Protein AF-A0A2X3J4H0-F1 (afdb_monomer_lite)

pLDDT: mean 81.96, std 12.62, range [37.59, 96.62]

Foldseek 3Di:
DDDPVRVVVVVVVVLVVLQVVLFVLQQCQQVQAQQQFDPCFDPDDPLLVVQLVDGPDHDHDTDRTQQVLQVVLLVVLCVVCPDDDPLLVLLLVLQLPFFKKWKDAAPDPVQDDPPDRHDFFQVRCVVVVNDDDPVLADSCNCRNRVCSRDDDTDIATDDDDDQQDPPNDHRPRHDHMDIDTCPPVSQQWPKDFLDDLSPQQQQQQPDPQADPVLSCLLRPDGDGSSNRMHTGPCNSSSLSSVLLVSLVVGDPSRSSQLSVQNDSVSSRSSSSSRD

Organism: NCBI:txid158822

Structure (mmCIF, N/CA/C/O backbone):
data_AF-A0A2X3J4H0-F1
#
_entry.id   AF-A0A2X3J4H0-F1
#
loop_
_atom_site.group_PDB
_atom_site.id
_atom_site.type_symbol
_atom_site.label_atom_id
_atom_site.label_alt_id
_atom_site.label_comp_id
_atom_site.label_asym_id
_atom_site.label_entity_id
_atom_site.label_seq_id
_atom_site.pdbx_PDB_ins_code
_atom_site.Cartn_x
_atom_site.Cartn_y
_atom_site.Cartn_z
_atom_site.occupancy
_atom_site.B_iso_or_equiv
_atom_site.auth_seq_id
_atom_site.auth_comp_id
_atom_site.auth_asym_id
_atom_site.auth_atom_id
_atom_site.pdbx_PDB_model_num
ATOM 1 N N . MET A 1 1 ? -3.971 -6.080 -40.344 1.00 69.75 1 MET A N 1
ATOM 2 C CA . MET A 1 1 ? -4.866 -5.722 -39.218 1.00 69.75 1 MET A CA 1
ATOM 3 C C . MET A 1 1 ? -5.079 -6.990 -38.400 1.00 69.75 1 MET A C 1
ATOM 5 O O . MET A 1 1 ? -5.495 -7.971 -38.994 1.00 69.75 1 MET A O 1
ATOM 9 N N . PHE A 1 2 ? -4.736 -7.024 -37.106 1.00 76.25 2 PHE A N 1
ATOM 10 C CA . PHE A 1 2 ? -4.848 -8.262 -36.314 1.00 76.25 2 PHE A CA 1
ATOM 11 C C . PHE A 1 2 ? -6.308 -8.675 -36.090 1.00 76.25 2 PHE A C 1
ATOM 13 O O . PHE A 1 2 ? -7.141 -7.826 -35.737 1.00 76.25 2 PHE A O 1
ATOM 20 N N . THR A 1 3 ? -6.572 -9.972 -36.222 1.00 88.56 3 THR A N 1
ATOM 21 C CA . THR A 1 3 ? -7.828 -10.649 -35.878 1.00 88.56 3 THR A CA 1
ATOM 22 C C . THR A 1 3 ? -8.117 -10.570 -34.375 1.00 88.56 3 THR A C 1
ATOM 24 O O . THR A 1 3 ? -7.236 -10.310 -33.551 1.00 88.56 3 THR A O 1
ATOM 27 N N . SER A 1 4 ? -9.369 -10.812 -33.981 1.00 86.25 4 SER A N 1
ATOM 28 C CA . SER A 1 4 ? -9.768 -10.857 -32.565 1.00 86.25 4 SER A CA 1
ATOM 29 C C . SER A 1 4 ? -8.993 -11.915 -31.769 1.00 86.25 4 SER A C 1
ATOM 31 O O . SER A 1 4 ? -8.584 -11.653 -30.635 1.00 86.25 4 SER A O 1
ATOM 33 N N . ARG A 1 5 ? -8.730 -13.078 -32.381 1.00 85.81 5 ARG A N 1
ATOM 34 C CA . ARG A 1 5 ? -7.937 -14.165 -31.791 1.00 85.81 5 ARG A CA 1
ATOM 35 C C . ARG A 1 5 ? -6.484 -13.754 -31.568 1.00 85.81 5 ARG A C 1
ATOM 37 O O . ARG A 1 5 ? -5.977 -13.941 -30.468 1.00 85.81 5 ARG A O 1
ATOM 44 N N . GLU A 1 6 ? -5.844 -13.131 -32.555 1.00 87.56 6 GLU A N 1
ATOM 45 C CA . GLU A 1 6 ? -4.463 -12.639 -32.425 1.00 87.56 6 GLU A CA 1
ATOM 46 C C . GLU A 1 6 ? -4.340 -11.560 -31.344 1.00 87.56 6 GLU A C 1
ATOM 48 O O . GLU A 1 6 ? -3.403 -11.583 -30.550 1.00 87.56 6 GLU A O 1
ATOM 53 N N . ARG A 1 7 ? -5.321 -10.650 -31.241 1.00 86.50 7 ARG A N 1
ATOM 54 C CA . ARG A 1 7 ? -5.354 -9.644 -30.165 1.00 86.50 7 ARG A CA 1
ATOM 55 C C . ARG A 1 7 ? -5.511 -10.283 -28.785 1.00 86.50 7 ARG A C 1
ATOM 57 O O . ARG A 1 7 ? -4.849 -9.854 -27.844 1.00 86.50 7 ARG A O 1
ATOM 64 N N . SER A 1 8 ? -6.381 -11.284 -28.651 1.00 88.00 8 SER A N 1
ATOM 65 C CA . SER A 1 8 ? -6.580 -12.011 -27.391 1.00 88.00 8 SER A CA 1
ATOM 66 C C . SER A 1 8 ? -5.323 -12.783 -26.981 1.00 88.00 8 SER A C 1
ATOM 68 O O . SER A 1 8 ? -4.882 -12.669 -25.838 1.00 88.00 8 SER A O 1
ATOM 70 N N . LEU A 1 9 ? -4.693 -13.481 -27.929 1.00 88.88 9 LEU A N 1
ATOM 71 C CA . LEU A 1 9 ? -3.437 -14.188 -27.700 1.00 88.88 9 LEU A CA 1
ATOM 72 C C . LEU A 1 9 ? -2.319 -13.217 -27.300 1.00 88.88 9 LEU A C 1
ATOM 74 O O . LEU A 1 9 ? -1.614 -13.464 -26.325 1.00 88.88 9 LEU A O 1
ATOM 78 N N . GLY A 1 10 ? -2.200 -12.083 -27.997 1.00 86.00 10 GLY A N 1
ATOM 79 C CA . GLY A 1 10 ? -1.239 -11.031 -27.668 1.00 86.00 10 GLY A CA 1
ATOM 80 C C . GLY A 1 10 ? -1.420 -10.489 -26.248 1.00 86.00 10 GLY A C 1
ATOM 81 O O . GLY A 1 10 ? -0.444 -10.392 -25.505 1.00 86.00 10 GLY A O 1
ATOM 82 N N . LYS A 1 11 ? -2.663 -10.211 -25.828 1.00 85.12 11 LYS A N 1
ATOM 83 C CA . LYS A 1 11 ? -2.969 -9.795 -24.447 1.00 85.12 11 LYS A CA 1
ATOM 84 C C . LYS A 1 11 ? -2.530 -10.842 -23.424 1.00 85.12 11 LYS A C 1
ATOM 86 O O . LYS A 1 11 ? -1.826 -10.503 -22.479 1.00 85.12 11 LYS A O 1
ATOM 91 N N . LEU A 1 12 ? -2.866 -12.109 -23.658 1.00 86.88 12 LEU A N 1
ATOM 92 C CA . LEU A 1 12 ? -2.508 -13.214 -22.766 1.00 86.88 12 LEU A CA 1
ATOM 93 C C . LEU A 1 12 ? -0.987 -13.389 -22.643 1.00 86.88 12 LEU A C 1
ATOM 95 O O . LEU A 1 12 ? -0.467 -13.643 -21.554 1.00 86.88 12 LEU A O 1
ATOM 99 N N . VAL A 1 13 ? -0.253 -13.226 -23.745 1.00 88.00 13 VAL A N 1
ATOM 100 C CA . VAL A 1 13 ? 1.215 -13.248 -23.742 1.00 88.00 13 VAL A CA 1
ATOM 101 C C . VAL A 1 13 ? 1.768 -12.088 -22.909 1.00 88.00 13 VAL A C 1
ATOM 103 O O . VAL A 1 13 ? 2.583 -12.319 -22.015 1.00 88.00 13 VAL A O 1
ATOM 106 N N . VAL A 1 14 ? 1.292 -10.859 -23.135 1.00 85.50 14 VAL A N 1
ATOM 107 C CA . VAL A 1 14 ? 1.714 -9.667 -22.377 1.00 85.50 14 VAL A CA 1
ATOM 108 C C . VAL A 1 14 ? 1.430 -9.819 -20.881 1.00 85.50 14 VAL A C 1
ATOM 110 O O . VAL A 1 14 ? 2.308 -9.544 -20.064 1.00 85.50 14 VAL A O 1
ATOM 113 N N . GLU A 1 15 ? 0.247 -10.301 -20.504 1.00 85.44 15 GLU A N 1
ATOM 114 C CA . GLU A 1 15 ? -0.122 -10.559 -19.107 1.00 85.44 15 GLU A CA 1
ATOM 115 C C . GLU A 1 15 ? 0.808 -11.580 -18.445 1.00 85.44 15 GLU A C 1
ATOM 117 O O . GLU A 1 15 ? 1.299 -11.345 -17.339 1.00 85.44 15 GLU A O 1
ATOM 122 N N . ARG A 1 16 ? 1.133 -12.684 -19.133 1.00 87.44 16 ARG A N 1
ATOM 123 C CA . ARG A 1 16 ? 2.092 -13.682 -18.628 1.00 87.44 16 ARG A CA 1
ATOM 124 C C . ARG A 1 16 ? 3.485 -13.093 -18.426 1.00 87.44 16 ARG A C 1
ATOM 126 O O . ARG A 1 16 ? 4.121 -13.389 -17.414 1.00 87.44 16 ARG A O 1
ATOM 133 N N . PHE A 1 17 ? 3.959 -12.263 -19.354 1.00 87.31 17 PHE A N 1
ATOM 134 C CA . PHE A 1 17 ? 5.246 -11.580 -19.209 1.00 87.31 17 PHE A CA 1
ATOM 135 C C . PHE A 1 17 ? 5.245 -10.604 -18.030 1.00 87.31 17 PHE A C 1
ATOM 137 O O . PHE A 1 17 ? 6.181 -10.622 -17.231 1.00 87.31 17 PHE A O 1
ATOM 144 N N . ARG A 1 18 ? 4.187 -9.797 -17.881 1.00 83.88 18 ARG A N 1
ATOM 145 C CA . ARG A 1 18 ? 4.020 -8.870 -16.750 1.00 83.88 18 ARG A CA 1
ATOM 146 C C . ARG A 1 18 ? 4.021 -9.612 -15.418 1.00 83.88 18 ARG A C 1
ATOM 148 O O . ARG A 1 18 ? 4.784 -9.243 -14.531 1.00 83.88 18 ARG A O 1
ATOM 155 N N . LYS A 1 19 ? 3.248 -10.697 -15.319 1.00 86.62 19 LYS A N 1
ATOM 156 C CA . LYS A 1 19 ? 3.192 -11.552 -14.130 1.00 86.62 19 LYS A CA 1
ATOM 157 C C . LYS A 1 19 ? 4.569 -12.100 -13.762 1.00 86.62 19 LYS A C 1
ATOM 159 O O . LYS A 1 19 ? 5.037 -11.866 -12.654 1.00 86.62 19 LYS A O 1
ATOM 164 N N . ARG A 1 20 ? 5.244 -12.772 -14.703 1.00 87.38 20 ARG A N 1
ATOM 165 C CA . ARG A 1 20 ? 6.575 -13.361 -14.467 1.00 87.38 20 ARG A CA 1
ATOM 166 C C . ARG A 1 20 ? 7.603 -12.314 -14.062 1.00 87.38 20 ARG A C 1
ATOM 168 O O . ARG A 1 20 ? 8.445 -12.572 -13.208 1.00 87.38 20 ARG A O 1
ATOM 175 N N . ARG A 1 21 ? 7.548 -11.129 -14.675 1.00 85.81 21 ARG A N 1
ATOM 176 C CA . ARG A 1 21 ? 8.434 -10.023 -14.317 1.00 85.81 21 ARG A CA 1
ATOM 177 C C . ARG A 1 21 ? 8.168 -9.532 -12.896 1.00 85.81 21 ARG A C 1
ATOM 179 O O . ARG A 1 21 ? 9.129 -9.366 -12.157 1.00 85.81 21 ARG A O 1
ATOM 186 N N . ALA A 1 22 ? 6.906 -9.327 -12.522 1.00 85.44 22 ALA A N 1
ATOM 187 C CA . ALA A 1 22 ? 6.540 -8.914 -11.171 1.00 85.44 22 ALA A CA 1
ATOM 188 C C . ALA A 1 22 ? 6.955 -9.960 -10.124 1.00 85.44 22 ALA A C 1
ATOM 190 O O . ALA A 1 22 ? 7.562 -9.603 -9.121 1.00 85.44 22 ALA A O 1
ATOM 191 N N . GLU A 1 23 ? 6.710 -11.248 -10.387 1.00 85.25 23 GLU A N 1
ATOM 192 C CA . GLU A 1 23 ? 7.153 -12.354 -9.525 1.00 85.25 23 GLU A CA 1
ATOM 193 C C . GLU A 1 23 ? 8.678 -12.356 -9.368 1.00 85.25 23 GLU A C 1
ATOM 195 O O . GLU A 1 23 ? 9.182 -12.415 -8.252 1.00 85.25 23 GLU A O 1
ATOM 200 N N . ARG A 1 24 ? 9.432 -12.202 -10.464 1.00 87.00 24 ARG A N 1
ATOM 201 C CA . ARG A 1 24 ? 10.897 -12.128 -10.407 1.00 87.00 24 ARG A CA 1
ATOM 202 C C . ARG A 1 24 ? 11.389 -10.942 -9.579 1.00 87.00 24 ARG A C 1
ATOM 204 O O . ARG A 1 24 ? 12.272 -11.131 -8.754 1.00 87.00 24 ARG A O 1
ATOM 211 N N . ILE A 1 25 ? 10.851 -9.743 -9.810 1.00 85.88 25 ILE A N 1
ATOM 212 C CA . ILE A 1 25 ? 11.272 -8.525 -9.099 1.00 85.88 25 ILE A CA 1
ATOM 213 C C . ILE A 1 25 ? 10.962 -8.646 -7.607 1.00 85.88 25 ILE A C 1
ATOM 215 O O . ILE A 1 25 ? 11.841 -8.430 -6.781 1.00 85.88 25 ILE A O 1
ATOM 219 N N . ASN A 1 26 ? 9.749 -9.073 -7.257 1.00 85.38 26 ASN A N 1
ATOM 220 C CA . ASN A 1 26 ? 9.368 -9.271 -5.864 1.00 85.38 26 ASN A CA 1
ATOM 221 C C . ASN A 1 26 ? 10.211 -10.354 -5.178 1.00 85.38 26 ASN A C 1
ATOM 223 O O . ASN A 1 26 ? 10.575 -10.189 -4.020 1.00 85.38 26 ASN A O 1
ATOM 227 N N . ASN A 1 27 ? 10.552 -11.433 -5.889 1.00 82.75 27 ASN A N 1
ATOM 228 C CA . ASN A 1 27 ? 11.404 -12.495 -5.357 1.00 82.75 27 ASN A CA 1
ATOM 229 C C . ASN A 1 27 ? 12.854 -12.038 -5.164 1.00 82.75 27 ASN A C 1
ATOM 231 O O . ASN A 1 27 ? 13.498 -12.471 -4.217 1.00 82.75 27 ASN A O 1
ATOM 235 N N . LEU A 1 28 ? 13.377 -11.176 -6.040 1.00 84.38 28 LEU A N 1
ATOM 236 C CA . LEU A 1 28 ? 14.686 -10.553 -5.834 1.00 84.38 28 LEU A CA 1
ATOM 237 C C . LEU A 1 28 ? 14.654 -9.633 -4.614 1.00 84.38 28 LEU A C 1
ATOM 239 O O . LEU A 1 28 ? 15.519 -9.752 -3.760 1.00 84.38 28 LEU A O 1
ATOM 243 N N . MET A 1 29 ? 13.615 -8.807 -4.484 1.00 86.56 29 MET A N 1
ATOM 244 C CA . MET A 1 29 ? 13.439 -7.898 -3.350 1.00 86.56 29 MET A CA 1
ATOM 245 C C . MET A 1 29 ? 13.473 -8.640 -2.004 1.00 86.56 29 MET A C 1
ATOM 247 O O . MET A 1 29 ? 14.235 -8.261 -1.118 1.00 86.56 29 MET A O 1
ATOM 251 N N . VAL A 1 30 ? 12.697 -9.721 -1.853 1.00 83.88 30 VAL A N 1
ATOM 252 C CA . VAL A 1 30 ? 12.685 -10.498 -0.598 1.00 83.88 30 VAL A CA 1
ATOM 253 C C . VAL A 1 30 ? 13.996 -11.247 -0.351 1.00 83.88 30 VAL A C 1
ATOM 255 O O . VAL A 1 30 ? 14.455 -11.302 0.782 1.00 83.88 30 VAL A O 1
ATOM 258 N N . LYS A 1 31 ? 14.653 -11.744 -1.408 1.00 82.62 31 LYS A N 1
ATOM 259 C CA . LYS A 1 31 ? 15.931 -12.463 -1.292 1.00 82.62 31 LYS A CA 1
ATOM 260 C C . LYS A 1 31 ? 17.125 -11.554 -1.034 1.00 82.62 31 LYS A C 1
ATOM 262 O O . LYS A 1 31 ? 18.104 -12.010 -0.451 1.00 82.62 31 LYS A O 1
ATOM 267 N N . GLU A 1 32 ? 17.126 -10.333 -1.546 1.00 83.38 32 GLU A N 1
ATOM 268 C CA . GLU A 1 32 ? 18.281 -9.431 -1.482 1.00 83.38 32 GLU A CA 1
ATOM 269 C C . GLU A 1 32 ? 18.162 -8.429 -0.328 1.00 83.38 32 GLU A C 1
ATOM 271 O O . GLU A 1 32 ? 19.186 -8.016 0.212 1.00 83.38 32 GLU A O 1
ATOM 276 N N . GLY A 1 33 ? 16.944 -8.073 0.095 1.00 83.44 33 GLY A N 1
ATOM 277 C CA . GLY A 1 33 ? 16.732 -7.088 1.152 1.00 83.44 33 GLY A CA 1
ATOM 278 C C . GLY A 1 33 ? 16.957 -7.658 2.552 1.00 83.44 33 GLY A C 1
ATOM 279 O O . GLY A 1 33 ? 16.247 -8.565 2.990 1.00 83.44 33 GLY A O 1
ATOM 280 N N . ALA A 1 34 ? 17.901 -7.078 3.296 1.00 78.50 34 ALA A N 1
ATOM 281 C CA . ALA A 1 34 ? 18.223 -7.492 4.663 1.00 78.50 34 ALA A CA 1
ATOM 282 C C . ALA A 1 34 ? 17.018 -7.439 5.628 1.00 78.50 34 ALA A C 1
ATOM 284 O O . ALA A 1 34 ? 16.942 -8.215 6.576 1.00 78.50 34 ALA A O 1
ATOM 285 N N . TYR A 1 35 ? 16.040 -6.566 5.383 1.00 79.81 35 TYR A N 1
ATOM 286 C CA . TYR A 1 35 ? 14.883 -6.370 6.265 1.00 79.81 35 TYR A CA 1
ATOM 287 C C . TYR A 1 35 ? 13.767 -7.412 6.109 1.00 79.81 35 TYR A C 1
ATOM 289 O O . TYR A 1 35 ? 12.777 -7.357 6.844 1.00 79.81 35 TYR A O 1
ATOM 297 N N . TRP A 1 36 ? 13.896 -8.355 5.173 1.00 81.38 36 TRP A N 1
ATOM 298 C CA . TRP A 1 36 ? 12.909 -9.418 4.958 1.00 81.38 36 TRP A CA 1
ATOM 299 C C . TRP A 1 36 ? 13.074 -10.627 5.885 1.00 81.38 36 TRP A C 1
ATOM 301 O O . TRP A 1 36 ? 12.242 -11.534 5.860 1.00 81.38 36 TRP A O 1
ATOM 311 N N . TYR A 1 37 ? 14.074 -10.609 6.765 1.00 73.88 37 TYR A N 1
ATOM 312 C CA . TYR A 1 37 ? 14.352 -11.687 7.709 1.00 73.88 37 TYR A CA 1
ATOM 313 C C . TYR A 1 37 ? 13.782 -11.390 9.112 1.00 73.88 37 TYR A C 1
ATOM 315 O O . TYR A 1 37 ? 13.698 -10.234 9.534 1.00 73.88 37 TYR A O 1
ATOM 323 N N . ASP A 1 38 ? 13.356 -12.429 9.842 1.00 61.56 38 ASP A N 1
ATOM 324 C CA . ASP A 1 38 ? 12.554 -12.295 11.078 1.00 61.56 38 ASP A CA 1
ATOM 325 C C . ASP A 1 38 ? 13.245 -11.629 12.277 1.00 61.56 38 ASP A C 1
ATOM 327 O O . ASP A 1 38 ? 12.567 -11.217 13.218 1.00 61.56 38 ASP A O 1
ATOM 331 N N . ASN A 1 39 ? 14.565 -11.444 12.253 1.00 57.47 39 ASN A N 1
ATOM 332 C CA . ASN A 1 39 ? 15.289 -10.940 13.423 1.00 57.47 39 ASN A CA 1
ATOM 333 C C . ASN A 1 39 ? 15.421 -9.401 13.464 1.00 57.47 39 ASN A C 1
ATOM 335 O O . ASN A 1 39 ? 15.995 -8.865 14.409 1.00 57.47 39 ASN A O 1
ATOM 339 N N . PHE A 1 40 ? 14.875 -8.667 12.484 1.00 58.00 40 PHE A N 1
ATOM 340 C CA . PHE A 1 40 ? 15.042 -7.207 12.344 1.00 58.00 40 PHE A CA 1
ATOM 341 C C . PHE A 1 40 ? 13.847 -6.383 12.848 1.00 58.00 40 PHE A C 1
ATOM 343 O O . PHE A 1 40 ? 13.470 -5.373 12.254 1.00 58.00 40 PHE A O 1
ATOM 350 N N . ILE A 1 41 ? 13.206 -6.816 13.936 1.00 52.06 41 ILE A N 1
ATOM 351 C CA . ILE A 1 41 ? 11.913 -6.268 14.389 1.00 52.06 41 ILE A CA 1
ATOM 352 C C . ILE A 1 41 ? 11.987 -4.822 14.931 1.00 52.06 41 ILE A C 1
ATOM 354 O O . ILE A 1 41 ? 10.942 -4.206 15.127 1.00 52.06 41 ILE A O 1
ATOM 358 N N . THR A 1 42 ? 13.154 -4.198 15.112 1.00 50.25 42 THR A N 1
ATOM 359 C CA . THR A 1 42 ? 13.213 -2.840 15.685 1.00 50.25 42 THR A CA 1
ATOM 360 C C . THR A 1 42 ? 14.219 -1.918 15.008 1.00 50.25 42 THR A C 1
ATOM 362 O O . THR A 1 42 ? 15.344 -2.326 14.739 1.00 50.25 42 THR A O 1
ATOM 365 N N . ARG A 1 43 ? 13.808 -0.645 14.863 1.00 49.00 43 ARG A N 1
ATOM 366 C CA . ARG A 1 43 ? 14.567 0.551 14.424 1.00 49.00 43 ARG A CA 1
ATOM 367 C C . ARG A 1 43 ? 15.875 0.847 15.178 1.00 49.00 43 ARG A C 1
ATOM 369 O O . ARG A 1 43 ? 16.483 1.897 14.986 1.00 49.00 43 ARG A O 1
ATOM 376 N N . THR A 1 44 ? 16.234 0.017 16.147 1.00 51.84 44 THR A N 1
ATOM 377 C CA . THR A 1 44 ? 17.222 0.339 17.184 1.00 51.84 44 THR A CA 1
ATOM 378 C C . THR A 1 44 ? 18.170 -0.811 17.488 1.00 51.84 44 THR A C 1
ATOM 380 O O . THR A 1 44 ? 18.971 -0.708 18.416 1.00 51.84 44 THR A O 1
ATOM 383 N N . SER A 1 45 ? 18.126 -1.910 16.729 1.00 59.69 45 SER A N 1
ATOM 384 C CA . SER A 1 45 ? 19.089 -2.991 16.938 1.00 59.69 45 SER A CA 1
ATOM 385 C C . SER A 1 45 ? 20.417 -2.674 16.240 1.00 59.69 45 SER A C 1
ATOM 387 O O . SER A 1 45 ? 20.448 -2.317 15.066 1.00 59.69 45 SER A O 1
ATOM 389 N N . LEU A 1 46 ? 21.540 -2.853 16.945 1.00 63.50 46 LEU A N 1
ATOM 390 C CA . LEU A 1 46 ? 22.893 -2.813 16.362 1.00 63.50 46 LEU A CA 1
ATOM 391 C C . LEU A 1 46 ? 23.005 -3.740 15.130 1.00 63.50 46 LEU A C 1
ATOM 393 O O . LEU A 1 46 ? 23.716 -3.445 14.172 1.00 63.50 46 LEU A O 1
ATOM 397 N N . LEU A 1 47 ? 22.245 -4.839 15.147 1.00 60.72 47 LEU A N 1
ATOM 398 C CA . LEU A 1 47 ? 22.126 -5.799 14.053 1.00 60.72 47 LEU A CA 1
ATOM 399 C C . LEU A 1 47 ? 21.553 -5.172 12.776 1.00 60.72 47 LEU A C 1
ATOM 401 O O . LEU A 1 47 ? 22.046 -5.483 11.696 1.00 60.72 47 LEU A O 1
ATOM 405 N N . GLU A 1 48 ? 20.577 -4.264 12.880 1.00 64.00 48 GLU A N 1
ATOM 406 C CA . GLU A 1 48 ? 20.020 -3.533 11.733 1.00 64.00 48 GLU A CA 1
ATOM 407 C C . GLU A 1 48 ? 21.111 -2.717 11.029 1.00 64.00 48 GLU A C 1
ATOM 409 O O . GLU A 1 48 ? 21.309 -2.866 9.823 1.00 64.00 48 GLU A O 1
ATOM 414 N N . GLY A 1 49 ? 21.895 -1.944 11.788 1.00 65.19 49 GLY A N 1
ATOM 415 C CA . GLY A 1 49 ? 23.026 -1.182 11.251 1.00 65.19 49 GLY A CA 1
ATOM 416 C C . GLY A 1 49 ? 24.100 -2.069 10.611 1.00 65.19 49 GLY A C 1
ATOM 417 O O . GLY A 1 49 ? 24.561 -1.779 9.510 1.00 65.19 49 GLY A O 1
ATOM 418 N N . LEU A 1 50 ? 24.463 -3.183 11.254 1.00 66.44 50 LEU A N 1
ATOM 419 C CA . LEU A 1 50 ? 25.458 -4.125 10.725 1.00 66.44 50 LEU A CA 1
ATOM 420 C C . LEU A 1 50 ? 24.996 -4.821 9.438 1.00 66.44 50 LEU A C 1
ATOM 422 O O . LEU A 1 50 ? 25.798 -5.007 8.524 1.00 66.44 50 LEU A O 1
ATOM 426 N N . SER A 1 51 ? 23.712 -5.171 9.342 1.00 63.44 51 SER A N 1
ATOM 427 C CA . SER A 1 51 ? 23.147 -5.826 8.153 1.00 63.44 51 SER A CA 1
ATOM 428 C C . SER A 1 51 ? 23.164 -4.944 6.907 1.00 63.44 51 SER A C 1
ATOM 430 O O . SER A 1 51 ? 23.329 -5.448 5.801 1.00 63.44 51 SER A O 1
ATOM 432 N N . LEU A 1 52 ? 23.064 -3.622 7.082 1.00 67.00 52 LEU A N 1
ATOM 433 C CA . LEU A 1 52 ? 23.193 -2.670 5.983 1.00 67.00 52 LEU A CA 1
ATOM 434 C C . LEU A 1 52 ? 24.648 -2.539 5.509 1.00 67.00 52 LEU A C 1
ATOM 436 O O . LEU A 1 52 ? 24.876 -2.236 4.347 1.00 67.00 52 LEU A O 1
ATOM 440 N N . LEU A 1 53 ? 25.636 -2.763 6.379 1.00 65.44 53 LEU A N 1
ATOM 441 C CA . LEU A 1 53 ? 27.054 -2.546 6.065 1.00 65.44 53 LEU A CA 1
ATOM 442 C C . LEU A 1 53 ? 27.762 -3.779 5.487 1.00 65.44 53 LEU A C 1
ATOM 444 O O . LEU A 1 53 ? 28.812 -3.633 4.863 1.00 65.44 53 LEU A O 1
ATOM 448 N N . ILE A 1 54 ? 27.217 -4.980 5.693 1.00 60.62 54 ILE A N 1
ATOM 449 C CA . ILE A 1 54 ? 27.832 -6.244 5.272 1.00 60.62 54 ILE A CA 1
ATOM 450 C C . ILE A 1 54 ? 26.915 -6.929 4.248 1.00 60.62 54 ILE A C 1
ATOM 452 O O . ILE A 1 54 ? 25.945 -7.587 4.638 1.00 60.62 54 ILE A O 1
ATOM 456 N N . PRO A 1 55 ? 27.208 -6.811 2.938 1.00 51.81 55 PRO A N 1
ATOM 457 C CA . PRO A 1 55 ? 26.438 -7.478 1.894 1.00 51.81 55 PRO A CA 1
ATOM 458 C C . PRO A 1 55 ? 26.327 -8.987 2.153 1.00 51.81 55 PRO A C 1
ATOM 460 O O . PRO A 1 55 ? 27.335 -9.682 2.263 1.00 51.81 55 PRO A O 1
ATOM 463 N N . GLY A 1 56 ? 25.097 -9.497 2.252 1.00 51.41 56 GLY A N 1
ATOM 464 C CA . GLY A 1 56 ? 24.815 -10.919 2.481 1.00 51.41 56 GLY A CA 1
ATOM 465 C C . GLY A 1 56 ? 24.617 -11.331 3.945 1.00 51.41 56 GLY A C 1
ATOM 466 O O . GLY A 1 56 ? 24.262 -12.485 4.186 1.00 51.41 56 GLY A O 1
ATOM 467 N N . LEU A 1 57 ? 24.781 -10.422 4.914 1.00 58.97 57 LEU A N 1
ATOM 468 C CA . LEU A 1 57 ? 24.485 -10.701 6.319 1.00 58.97 57 LEU A CA 1
ATOM 469 C C . LEU A 1 57 ? 22.965 -10.742 6.554 1.00 58.97 57 LEU A C 1
ATOM 471 O O . LEU A 1 57 ? 22.282 -9.722 6.484 1.00 58.97 57 LEU A O 1
ATOM 475 N N . LYS A 1 58 ? 22.436 -11.938 6.826 1.00 65.81 58 LYS A N 1
ATOM 476 C CA . LYS A 1 58 ? 20.999 -12.227 6.939 1.00 65.81 58 LYS A CA 1
ATOM 477 C C . LYS A 1 58 ? 20.723 -12.979 8.236 1.00 65.81 58 LYS A C 1
ATOM 479 O O . LYS A 1 58 ? 21.423 -13.941 8.543 1.00 65.81 58 LYS A O 1
ATOM 484 N N . PHE A 1 59 ? 19.707 -12.561 8.988 1.00 54.44 59 PHE A N 1
ATOM 485 C CA . PHE A 1 59 ? 19.379 -13.143 10.292 1.00 54.44 59 PHE A CA 1
ATOM 486 C C . PHE A 1 59 ? 17.891 -13.498 10.392 1.00 54.44 59 PHE A C 1
ATOM 488 O O . PHE A 1 59 ? 17.054 -12.600 10.422 1.00 54.44 59 PHE A O 1
ATOM 495 N N . GLY A 1 60 ? 17.568 -14.786 10.534 1.00 62.28 60 GLY A N 1
ATOM 496 C CA . GLY A 1 60 ? 16.198 -15.282 10.737 1.00 62.28 60 GLY A CA 1
ATOM 497 C C . GLY A 1 60 ? 15.657 -16.045 9.529 1.00 62.28 60 GLY A C 1
ATOM 498 O O . GLY A 1 60 ? 16.399 -16.326 8.588 1.00 62.28 60 GLY A O 1
ATOM 499 N N . GLU A 1 61 ? 14.369 -16.391 9.559 1.00 64.88 61 GLU A N 1
ATOM 500 C CA . GLU A 1 61 ? 13.713 -17.067 8.437 1.00 64.88 61 GLU A CA 1
ATOM 501 C C . GLU A 1 61 ? 13.335 -16.073 7.327 1.00 64.88 61 GLU A C 1
ATOM 503 O O . GLU A 1 61 ? 12.881 -14.945 7.570 1.00 64.88 61 GLU A O 1
ATOM 508 N N . ASP A 1 62 ? 13.571 -16.503 6.087 1.00 68.12 62 ASP A N 1
ATOM 509 C CA . ASP A 1 62 ? 13.353 -15.706 4.882 1.00 68.12 62 ASP A CA 1
ATOM 510 C C . ASP A 1 62 ? 11.873 -15.696 4.467 1.00 68.12 62 ASP A C 1
ATOM 512 O O . ASP A 1 62 ? 11.125 -16.657 4.672 1.00 68.12 62 ASP A O 1
ATOM 516 N N . VAL A 1 63 ? 11.456 -14.622 3.802 1.00 76.69 63 VAL A N 1
ATOM 517 C CA . VAL A 1 63 ? 10.229 -14.605 3.007 1.00 76.69 63 VAL A CA 1
ATOM 518 C C . VAL A 1 63 ? 10.572 -15.107 1.610 1.00 76.69 63 VAL A C 1
ATOM 520 O O . VAL A 1 63 ? 11.079 -14.373 0.774 1.00 76.69 63 VAL A O 1
ATOM 523 N N . ASN A 1 64 ? 10.236 -16.359 1.311 1.00 76.94 64 ASN A N 1
ATOM 524 C CA . ASN A 1 64 ? 10.565 -16.939 0.004 1.00 76.94 64 ASN A CA 1
ATOM 525 C C . ASN A 1 64 ? 9.777 -16.328 -1.171 1.00 76.94 64 ASN A C 1
ATOM 527 O O . ASN A 1 64 ? 10.264 -16.331 -2.303 1.00 76.94 64 ASN A O 1
ATOM 531 N N . ASP A 1 65 ? 8.561 -15.834 -0.917 1.00 85.38 65 ASP A N 1
ATOM 532 C CA . ASP A 1 65 ? 7.667 -15.280 -1.937 1.00 85.38 65 ASP A CA 1
ATOM 533 C C . ASP A 1 65 ? 6.794 -14.156 -1.339 1.00 85.38 65 ASP A C 1
ATOM 535 O O . ASP A 1 65 ? 5.979 -14.369 -0.434 1.00 85.38 65 ASP A O 1
ATOM 539 N N . PHE A 1 66 ? 6.949 -12.934 -1.864 1.00 87.06 66 PHE A N 1
ATOM 540 C CA . PHE A 1 66 ? 6.182 -11.760 -1.425 1.00 87.06 66 PHE A CA 1
ATOM 541 C C . PHE A 1 66 ? 4.676 -11.913 -1.660 1.00 87.06 66 PHE A C 1
ATOM 543 O O . PHE A 1 66 ? 3.856 -11.466 -0.855 1.00 87.06 66 PHE A O 1
ATOM 550 N N . ARG A 1 67 ? 4.281 -12.506 -2.789 1.00 89.38 67 ARG A N 1
ATOM 551 C CA . ARG A 1 67 ? 2.871 -12.719 -3.114 1.00 89.38 67 ARG A CA 1
ATOM 552 C C . ARG A 1 67 ? 2.264 -13.676 -2.094 1.00 89.38 67 ARG A C 1
ATOM 554 O O . ARG A 1 67 ? 1.129 -13.447 -1.670 1.00 89.38 67 ARG A O 1
ATOM 561 N N . ASP A 1 68 ? 2.971 -14.728 -1.702 1.00 90.12 68 ASP A N 1
ATOM 562 C CA . ASP A 1 68 ? 2.478 -15.652 -0.680 1.00 90.12 68 ASP A CA 1
ATOM 563 C C . ASP A 1 68 ? 2.418 -15.000 0.703 1.00 90.12 68 ASP A C 1
ATOM 565 O O . ASP A 1 68 ? 1.419 -15.191 1.405 1.00 90.12 68 ASP A O 1
ATOM 569 N N . LEU A 1 69 ? 3.385 -14.142 1.048 1.00 90.19 69 LEU A N 1
ATOM 570 C CA . LEU A 1 69 ? 3.324 -13.305 2.249 1.00 90.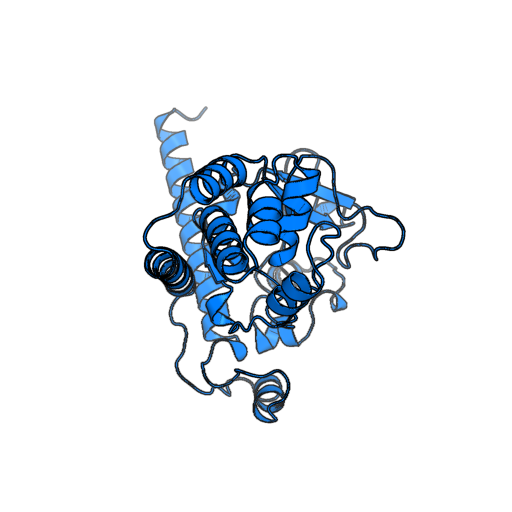19 69 LEU A CA 1
ATOM 571 C C . LEU A 1 69 ? 2.080 -12.404 2.242 1.00 90.19 69 LEU A C 1
ATOM 573 O O . LEU A 1 69 ? 1.246 -12.485 3.144 1.00 90.19 69 LEU A O 1
ATOM 577 N N . GLY A 1 70 ? 1.907 -11.588 1.200 1.00 90.50 70 GLY A N 1
ATOM 578 C CA . GLY A 1 70 ? 0.793 -10.644 1.106 1.00 90.50 70 GLY A CA 1
ATOM 579 C C . GLY A 1 70 ? -0.574 -11.335 1.084 1.00 90.50 70 GLY A C 1
ATOM 580 O O . GLY A 1 70 ? -1.534 -10.863 1.697 1.00 90.50 70 GLY A O 1
ATOM 581 N N . ASN A 1 71 ? -0.677 -12.499 0.432 1.00 92.38 71 ASN A N 1
ATOM 582 C CA . ASN A 1 71 ? -1.887 -13.323 0.481 1.00 92.38 71 ASN A CA 1
ATOM 583 C C . ASN A 1 71 ? -2.128 -13.921 1.873 1.00 92.38 71 ASN A C 1
ATOM 585 O O . ASN A 1 71 ? -3.282 -14.023 2.292 1.00 92.38 71 ASN A O 1
ATOM 589 N N . SER A 1 72 ? -1.075 -14.326 2.583 1.00 92.31 72 SER A N 1
ATOM 590 C CA . SER A 1 72 ? -1.182 -14.872 3.938 1.00 92.31 72 SER A CA 1
ATOM 591 C C . SER A 1 72 ? -1.627 -13.808 4.937 1.00 92.31 72 SER A C 1
ATOM 593 O O . SER A 1 72 ? -2.533 -14.087 5.722 1.00 92.31 72 SER A O 1
ATOM 595 N N . ASN A 1 73 ? -1.113 -12.579 4.830 1.00 93.00 73 ASN A N 1
ATOM 596 C CA . ASN A 1 73 ? -1.580 -11.431 5.615 1.00 93.00 73 ASN A CA 1
ATOM 597 C C . ASN A 1 73 ? -3.067 -11.149 5.380 1.00 93.00 73 ASN A C 1
ATOM 599 O O . ASN A 1 73 ? -3.832 -10.985 6.328 1.00 93.00 73 ASN A O 1
ATOM 603 N N . TYR A 1 74 ? -3.511 -11.163 4.120 1.00 94.50 74 TYR A N 1
ATOM 604 C CA . TYR A 1 74 ? -4.927 -10.991 3.798 1.00 94.50 74 TYR A CA 1
ATOM 605 C C . TYR A 1 74 ? -5.808 -12.094 4.412 1.00 94.50 74 TYR A C 1
ATOM 607 O O . TYR A 1 74 ? -6.844 -11.802 5.007 1.00 94.50 74 TYR A O 1
ATOM 615 N N . ARG A 1 75 ? -5.391 -13.366 4.331 1.00 93.88 75 ARG A N 1
ATOM 616 C CA . ARG A 1 75 ? -6.117 -14.474 4.981 1.00 93.88 75 ARG A CA 1
ATOM 617 C C . ARG A 1 75 ? -6.120 -14.345 6.505 1.00 93.88 75 ARG A C 1
ATOM 619 O O . ARG A 1 75 ? -7.111 -14.702 7.131 1.00 93.88 75 ARG A O 1
ATOM 626 N N . ALA A 1 76 ? -5.028 -13.865 7.097 1.00 92.00 76 ALA A N 1
ATOM 627 C CA . ALA A 1 76 ? -4.946 -13.626 8.532 1.00 92.00 76 ALA A CA 1
ATOM 628 C C . ALA A 1 76 ? -5.940 -12.543 8.974 1.00 92.00 76 ALA A C 1
ATOM 630 O O . ALA A 1 76 ? -6.645 -12.764 9.952 1.00 92.00 76 ALA A O 1
ATOM 631 N N . LEU A 1 77 ? -6.078 -11.449 8.213 1.00 92.62 77 LEU A N 1
ATOM 632 C CA . LEU A 1 77 ? -7.103 -10.427 8.460 1.00 92.62 77 LEU A CA 1
ATOM 633 C C . LEU A 1 77 ? -8.518 -11.003 8.395 1.00 92.62 77 LEU A C 1
ATOM 635 O O . LEU A 1 77 ? -9.314 -10.749 9.290 1.00 92.62 77 LEU A O 1
ATOM 639 N N . LEU A 1 78 ? -8.823 -11.804 7.369 1.00 93.06 78 LEU A N 1
ATOM 640 C CA . LEU A 1 78 ? -10.135 -12.447 7.253 1.00 93.06 78 LEU A CA 1
ATOM 641 C C . LEU A 1 78 ? -10.442 -13.342 8.460 1.00 93.06 78 LEU A C 1
ATOM 643 O O . LEU A 1 78 ? -11.535 -13.269 9.005 1.00 93.06 78 LEU A O 1
ATOM 647 N N . ARG A 1 79 ? -9.471 -14.147 8.911 1.00 92.25 79 ARG A N 1
ATOM 648 C CA . ARG A 1 79 ? -9.641 -15.000 10.099 1.00 92.25 79 ARG A CA 1
ATOM 649 C C . ARG A 1 79 ? -9.783 -14.197 11.390 1.00 92.25 79 ARG A C 1
ATOM 651 O O . ARG A 1 79 ? -10.585 -14.567 12.231 1.00 92.25 79 ARG A O 1
ATOM 658 N N . ALA A 1 80 ? -8.999 -13.132 11.552 1.00 89.12 80 ALA A N 1
ATOM 659 C CA . ALA A 1 80 ? -9.027 -12.301 12.753 1.00 89.12 80 ALA A CA 1
ATOM 660 C C . ALA A 1 80 ? -10.325 -11.491 12.871 1.00 89.12 80 ALA A C 1
ATOM 662 O O . ALA A 1 80 ? -10.793 -11.227 13.975 1.00 89.12 80 ALA A O 1
ATOM 663 N N . LEU A 1 81 ? -10.898 -11.085 11.736 1.00 92.06 81 LEU A N 1
ATOM 664 C CA . LEU A 1 81 ? -12.154 -10.345 11.707 1.00 92.06 81 LEU A CA 1
ATOM 665 C C . LEU A 1 81 ? -13.383 -11.250 11.779 1.00 92.06 81 LEU A C 1
ATOM 667 O O . LEU A 1 81 ? -14.417 -10.795 12.266 1.00 92.06 81 LEU A O 1
ATOM 671 N N . ASP A 1 82 ? -13.268 -12.498 11.326 1.00 91.19 82 ASP A N 1
ATOM 672 C CA . ASP A 1 82 ? -14.371 -13.453 11.255 1.00 91.19 82 ASP A CA 1
ATOM 673 C C . ASP A 1 82 ? -15.602 -12.831 10.565 1.00 91.19 82 ASP A C 1
ATOM 675 O O . ASP A 1 82 ? -15.549 -12.513 9.370 1.00 91.19 82 ASP A O 1
ATOM 679 N N . LYS A 1 83 ? -16.694 -12.591 11.299 1.00 94.12 83 LYS A N 1
ATOM 680 C CA . LYS A 1 83 ? -17.891 -11.932 10.778 1.00 94.12 83 LYS A CA 1
ATOM 681 C C . LYS A 1 83 ? -17.797 -10.410 10.904 1.00 94.12 83 LYS A C 1
ATOM 683 O O . LYS A 1 83 ? -17.520 -9.875 11.976 1.00 94.12 83 LYS A O 1
ATOM 688 N N . LEU A 1 84 ? -18.088 -9.715 9.803 1.00 96.50 84 LEU A N 1
ATOM 689 C CA . LEU A 1 84 ? -18.305 -8.268 9.801 1.00 96.50 84 LEU A CA 1
ATOM 690 C C . LEU A 1 84 ? -19.733 -7.943 10.248 1.00 96.50 84 LEU A C 1
ATOM 692 O O . LEU A 1 84 ? -20.674 -8.608 9.804 1.00 96.50 84 LEU A O 1
ATOM 696 N N . ASP A 1 85 ? -19.894 -6.917 11.080 1.00 96.19 85 ASP A N 1
ATOM 697 C CA . ASP A 1 85 ? -21.220 -6.358 11.371 1.00 96.19 85 ASP A CA 1
ATOM 698 C C . ASP A 1 85 ? -21.737 -5.463 10.228 1.00 96.19 85 ASP A C 1
ATOM 700 O O . ASP A 1 85 ? -21.055 -5.242 9.223 1.00 96.19 85 ASP A O 1
ATOM 704 N N . ASP A 1 86 ? -22.963 -4.954 10.357 1.00 96.38 86 ASP A N 1
ATOM 705 C CA . ASP A 1 86 ? -23.614 -4.177 9.297 1.00 96.38 86 ASP A CA 1
ATOM 706 C C . ASP A 1 86 ? -22.880 -2.864 8.982 1.00 96.38 86 ASP A C 1
ATOM 708 O O . ASP A 1 86 ? -22.765 -2.479 7.811 1.00 96.38 86 ASP A O 1
ATOM 712 N N . HIS A 1 87 ? -22.328 -2.190 9.996 1.00 95.50 87 HIS A N 1
ATOM 713 C CA . HIS A 1 87 ? -21.563 -0.957 9.805 1.00 95.50 87 HIS A CA 1
ATOM 714 C C . HIS A 1 87 ? -20.236 -1.237 9.096 1.00 95.50 87 HIS A C 1
ATOM 716 O O . HIS A 1 87 ? -19.859 -0.510 8.171 1.00 95.50 87 HIS A O 1
ATOM 722 N N . GLU A 1 88 ? -19.551 -2.310 9.482 1.00 96.12 88 GLU A N 1
ATOM 723 C CA . GLU A 1 88 ? -18.307 -2.764 8.866 1.00 96.12 88 GLU A CA 1
ATOM 724 C C . GLU A 1 88 ? -18.515 -3.230 7.428 1.00 96.12 88 GLU A C 1
ATOM 726 O O . GLU A 1 88 ? -17.752 -2.851 6.539 1.00 96.12 88 GLU A O 1
ATOM 731 N N . LEU A 1 89 ? -19.565 -4.010 7.171 1.00 96.62 89 LEU A N 1
ATOM 732 C CA . LEU A 1 89 ? -19.900 -4.490 5.836 1.00 96.62 89 LEU A CA 1
ATOM 733 C C . LEU A 1 89 ? -20.253 -3.324 4.909 1.00 96.62 89 LEU A C 1
ATOM 735 O O . LEU A 1 89 ? -19.824 -3.296 3.751 1.00 96.62 89 LEU A O 1
ATOM 739 N N . GLN A 1 90 ? -21.003 -2.342 5.412 1.00 95.25 90 GLN A N 1
ATOM 740 C CA . GLN A 1 90 ? -21.331 -1.142 4.652 1.00 95.25 90 GLN A CA 1
ATOM 741 C C . GLN A 1 90 ? -20.086 -0.288 4.376 1.00 95.25 90 GLN A C 1
ATOM 743 O O . GLN A 1 90 ? -19.889 0.169 3.243 1.00 95.25 90 GLN A O 1
ATOM 748 N N . PHE A 1 91 ? -19.214 -0.097 5.370 1.00 95.06 91 PHE A N 1
ATOM 749 C CA . PHE A 1 91 ? -17.928 0.571 5.172 1.00 95.06 91 PHE A CA 1
ATOM 750 C C . PHE A 1 91 ? -17.090 -0.162 4.121 1.00 95.06 91 PHE A C 1
ATOM 752 O O . PHE A 1 91 ? -16.667 0.454 3.147 1.00 95.06 91 PHE A O 1
ATOM 759 N N . PHE A 1 92 ? -16.925 -1.480 4.249 1.00 95.50 92 PHE A N 1
ATOM 760 C CA . PHE A 1 92 ? -16.154 -2.302 3.321 1.00 95.50 92 PHE A CA 1
ATOM 761 C C . PHE A 1 92 ? -16.645 -2.135 1.879 1.00 95.50 92 PHE A C 1
ATOM 763 O O . PHE A 1 92 ? -15.863 -1.761 1.004 1.00 95.50 92 PHE A O 1
ATOM 770 N N . LYS A 1 93 ? -17.952 -2.324 1.640 1.00 94.94 93 LYS A N 1
ATOM 771 C CA . LYS A 1 93 ? -18.575 -2.182 0.312 1.00 94.94 93 LYS A CA 1
ATOM 772 C C . LYS A 1 93 ? -18.370 -0.785 -0.268 1.00 94.94 93 LYS A C 1
ATOM 774 O O . LYS A 1 93 ? -17.995 -0.639 -1.428 1.00 94.94 93 LYS A O 1
ATOM 779 N N . THR A 1 94 ? -18.613 0.256 0.527 1.00 92.94 94 THR A N 1
ATOM 780 C CA . THR A 1 94 ? -18.476 1.641 0.054 1.00 92.94 94 THR A CA 1
ATOM 781 C C . THR A 1 94 ? -17.019 2.044 -0.152 1.00 92.94 94 THR A C 1
ATOM 783 O O . THR A 1 94 ? -16.740 2.854 -1.037 1.00 92.94 94 THR A O 1
ATOM 786 N N . PHE A 1 95 ? -16.088 1.499 0.630 1.00 93.12 95 PHE A N 1
ATOM 787 C CA . PHE A 1 95 ? -14.662 1.756 0.502 1.00 93.12 95 PHE A CA 1
ATOM 788 C C . PHE A 1 95 ? -14.123 1.145 -0.787 1.00 93.12 95 PHE A C 1
ATOM 790 O O . PHE A 1 95 ? -13.651 1.901 -1.629 1.00 93.12 95 PHE A O 1
ATOM 797 N N . ILE A 1 96 ? -14.271 -0.168 -1.003 1.00 92.94 96 ILE A N 1
ATOM 798 C CA . ILE A 1 96 ? -13.687 -0.854 -2.173 1.00 92.94 96 ILE A CA 1
ATOM 799 C C . ILE A 1 96 ? -14.264 -0.382 -3.515 1.00 92.94 96 ILE A C 1
ATOM 801 O O . ILE A 1 96 ? -13.576 -0.458 -4.528 1.00 92.94 96 ILE A O 1
ATOM 805 N N . ASN A 1 97 ? -15.491 0.147 -3.515 1.00 91.88 97 ASN A N 1
ATOM 806 C CA . ASN A 1 97 ? -16.139 0.723 -4.698 1.00 9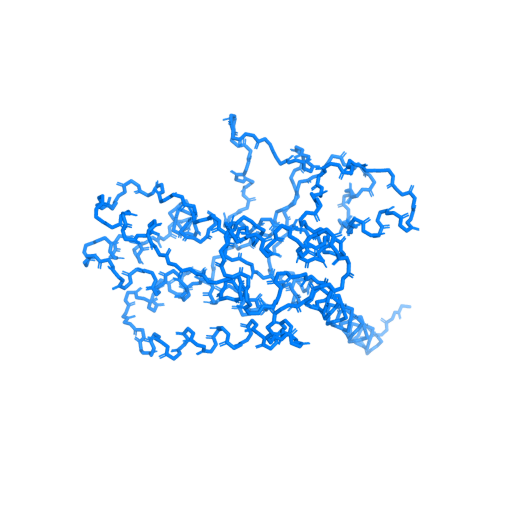1.88 97 ASN A CA 1
ATOM 807 C C . ASN A 1 97 ? -15.793 2.207 -4.922 1.00 91.88 97 ASN A C 1
ATOM 809 O O . ASN A 1 97 ? -16.356 2.848 -5.807 1.00 91.88 97 ASN A O 1
ATOM 813 N N . SER A 1 98 ? -14.903 2.788 -4.112 1.00 91.81 98 SER A N 1
ATOM 814 C CA . SER A 1 98 ? -14.451 4.169 -4.301 1.00 91.81 98 SER A CA 1
ATOM 815 C C . SER A 1 98 ? -13.493 4.279 -5.489 1.00 91.81 98 SER A C 1
ATOM 817 O O . SER A 1 98 ? -12.778 3.337 -5.829 1.00 91.81 98 SER A O 1
ATOM 819 N N . HIS A 1 99 ? -13.432 5.462 -6.101 1.00 91.88 99 HIS A N 1
ATOM 820 C CA . HIS A 1 99 ? -12.521 5.729 -7.212 1.00 91.88 99 HIS A CA 1
ATOM 821 C C . HIS A 1 99 ? -11.089 5.914 -6.701 1.00 91.88 99 HIS A C 1
ATOM 823 O O . HIS A 1 99 ? -10.677 7.020 -6.349 1.00 91.88 99 HIS A O 1
ATOM 829 N N . PHE A 1 100 ? -10.336 4.818 -6.645 1.00 92.12 100 PHE A N 1
ATOM 830 C CA . PHE A 1 100 ? -8.915 4.842 -6.314 1.00 92.12 100 PHE A CA 1
ATOM 831 C C . PHE A 1 100 ? -8.056 5.157 -7.534 1.00 92.12 100 PHE A C 1
ATOM 833 O O . PHE A 1 100 ? -8.260 4.621 -8.625 1.00 92.12 100 PHE A O 1
ATOM 840 N N . TYR A 1 101 ? -7.034 5.971 -7.311 1.00 91.50 101 TYR A N 1
ATOM 841 C CA . TYR A 1 101 ? -6.019 6.328 -8.286 1.00 91.50 101 TYR A CA 1
ATOM 842 C C . TYR A 1 101 ? -4.640 6.054 -7.705 1.00 91.50 101 TYR A C 1
ATOM 844 O O . TYR A 1 101 ? -4.379 6.367 -6.543 1.00 91.50 101 TYR A O 1
ATOM 852 N N . VAL A 1 102 ? -3.737 5.530 -8.525 1.00 89.50 102 VAL A N 1
ATOM 853 C CA . VAL A 1 102 ? -2.310 5.616 -8.226 1.00 89.50 102 VAL A CA 1
ATOM 854 C C . VAL A 1 102 ? -1.797 6.965 -8.695 1.00 89.50 102 VAL A C 1
ATOM 856 O O . VAL A 1 102 ? -2.155 7.437 -9.772 1.00 89.50 102 VAL A O 1
ATOM 859 N N . CYS A 1 103 ? -0.975 7.594 -7.874 1.00 87.88 103 CYS A N 1
ATOM 860 C CA . CYS A 1 103 ? -0.437 8.919 -8.102 1.00 87.88 103 CYS A CA 1
ATOM 861 C C . CYS A 1 103 ? 1.088 8.851 -8.027 1.00 87.88 103 CYS A C 1
ATOM 863 O O . CYS A 1 103 ? 1.640 8.404 -7.016 1.00 87.88 103 CYS A O 1
ATOM 865 N N . HIS A 1 104 ? 1.760 9.290 -9.089 1.00 86.38 104 HIS A N 1
ATOM 866 C CA . HIS A 1 104 ? 3.211 9.440 -9.139 1.00 86.38 104 HIS A CA 1
ATOM 867 C C . HIS A 1 104 ? 3.558 10.865 -9.559 1.00 86.38 104 HIS A C 1
ATOM 869 O O . HIS A 1 104 ? 2.898 11.433 -10.428 1.00 86.38 104 HIS A O 1
ATOM 875 N N . ALA A 1 105 ? 4.593 11.438 -8.950 1.00 84.50 105 ALA A N 1
ATOM 876 C CA . ALA A 1 105 ? 5.063 12.766 -9.311 1.00 84.50 105 ALA A CA 1
ATOM 877 C C . ALA A 1 105 ? 6.404 12.669 -10.029 1.00 84.50 105 ALA A C 1
ATOM 879 O O . ALA A 1 105 ? 7.306 12.005 -9.533 1.00 84.50 105 ALA A O 1
ATOM 880 N N . THR A 1 106 ? 6.547 13.337 -11.168 1.00 79.12 106 THR A N 1
ATOM 881 C CA . THR A 1 106 ? 7.808 13.388 -11.913 1.00 79.12 106 THR A CA 1
ATOM 882 C C . THR A 1 106 ? 7.899 14.681 -12.702 1.00 79.12 106 THR A C 1
ATOM 884 O O . THR A 1 106 ? 6.913 15.136 -13.272 1.00 79.12 106 THR A O 1
ATOM 887 N N . ASN A 1 107 ? 9.086 15.282 -12.742 1.00 76.69 107 ASN A N 1
ATOM 888 C CA . ASN A 1 107 ? 9.362 16.440 -13.597 1.00 76.69 107 ASN A CA 1
ATOM 889 C C . ASN A 1 107 ? 10.048 16.049 -14.911 1.00 76.69 107 ASN A C 1
ATOM 891 O O . ASN A 1 107 ? 10.402 16.930 -15.687 1.00 76.69 107 ASN A O 1
ATOM 895 N N . ASN A 1 108 ? 10.279 14.756 -15.159 1.00 73.31 108 ASN A N 1
ATOM 896 C CA . ASN A 1 108 ? 10.989 14.320 -16.353 1.00 73.31 108 ASN A CA 1
ATOM 897 C C . ASN A 1 108 ? 10.040 14.329 -17.571 1.00 73.31 108 ASN A C 1
ATOM 899 O O . ASN A 1 108 ? 9.117 13.509 -17.625 1.00 73.31 108 ASN A O 1
ATOM 903 N N . PRO A 1 109 ? 10.262 15.206 -18.569 1.00 65.50 109 PRO A N 1
ATOM 904 C CA . PRO A 1 109 ? 9.388 15.310 -19.735 1.00 65.50 109 PRO A CA 1
ATOM 905 C C . PRO A 1 109 ? 9.451 14.071 -20.643 1.00 65.50 109 PRO A C 1
ATOM 907 O O . PRO A 1 109 ? 8.492 13.804 -21.360 1.00 65.50 109 PRO A O 1
ATOM 910 N N . ALA A 1 110 ? 10.528 13.275 -20.588 1.00 63.12 110 ALA A N 1
ATOM 911 C CA . ALA A 1 110 ? 10.664 12.038 -21.366 1.00 63.12 110 ALA A CA 1
ATOM 912 C C . ALA A 1 110 ? 9.782 10.889 -20.839 1.00 63.12 110 ALA A C 1
ATOM 914 O O . ALA A 1 110 ? 9.519 9.925 -21.551 1.00 63.12 110 ALA A O 1
ATOM 915 N N . ILE A 1 111 ? 9.319 10.996 -19.592 1.00 63.22 111 ILE A N 1
ATOM 916 C CA . ILE A 1 111 ? 8.524 9.982 -18.882 1.00 63.22 111 ILE A CA 1
ATOM 917 C C . ILE A 1 111 ? 7.011 10.234 -19.037 1.00 63.22 111 ILE A C 1
ATOM 919 O O . ILE A 1 111 ? 6.187 9.344 -18.805 1.00 63.22 111 ILE A O 1
ATOM 923 N N . ALA A 1 112 ? 6.639 11.437 -19.477 1.00 57.16 112 ALA A N 1
ATOM 924 C CA . ALA A 1 112 ? 5.266 11.904 -19.561 1.00 57.16 112 ALA A CA 1
ATOM 925 C C . ALA A 1 112 ? 4.912 12.356 -20.979 1.00 57.16 112 ALA A C 1
ATOM 927 O O . ALA A 1 112 ? 4.821 13.548 -21.278 1.00 57.16 112 ALA A O 1
ATOM 928 N N . THR A 1 113 ? 4.672 11.396 -21.870 1.00 53.56 113 THR A N 1
ATOM 929 C CA . THR A 1 113 ? 4.028 11.719 -23.147 1.00 53.56 113 THR A CA 1
ATOM 930 C C . THR A 1 113 ? 2.509 11.696 -22.977 1.00 53.56 113 THR A C 1
ATOM 932 O O . THR A 1 113 ? 1.970 10.902 -22.212 1.00 53.56 113 THR A O 1
ATOM 935 N N . LYS A 1 114 ? 1.787 12.562 -23.702 1.00 51.38 114 LYS A N 1
ATOM 936 C CA . LYS A 1 114 ? 0.316 12.716 -23.608 1.00 51.38 114 LYS A CA 1
ATOM 937 C C . LYS A 1 114 ? -0.498 11.437 -23.900 1.00 51.38 114 LYS A C 1
ATOM 939 O O . LYS A 1 114 ? -1.712 11.470 -23.725 1.00 51.38 114 LYS A O 1
ATOM 944 N N . LYS A 1 115 ? 0.126 10.353 -24.380 1.00 56.00 115 LYS A N 1
ATOM 945 C CA . LYS A 1 115 ? -0.544 9.086 -24.724 1.00 56.00 115 LYS A CA 1
ATOM 946 C C . LYS A 1 115 ? -0.170 7.917 -23.813 1.00 56.00 115 LYS A C 1
ATOM 948 O O . LYS A 1 115 ? -1.067 7.154 -23.488 1.00 56.00 115 LYS A O 1
ATOM 953 N N . ASP A 1 116 ? 1.083 7.824 -23.363 1.00 63.59 116 ASP A N 1
ATOM 954 C CA . ASP A 1 116 ? 1.559 6.741 -22.498 1.00 63.59 116 ASP A CA 1
ATOM 955 C C . ASP A 1 116 ? 2.501 7.288 -21.412 1.00 63.59 116 ASP A C 1
ATOM 957 O O . ASP A 1 116 ? 3.446 8.033 -21.696 1.00 63.59 116 ASP A O 1
ATOM 961 N N . MET A 1 117 ? 2.249 6.899 -20.158 1.00 71.94 117 MET A N 1
ATOM 962 C CA . MET A 1 117 ? 3.140 7.166 -19.026 1.00 71.94 117 M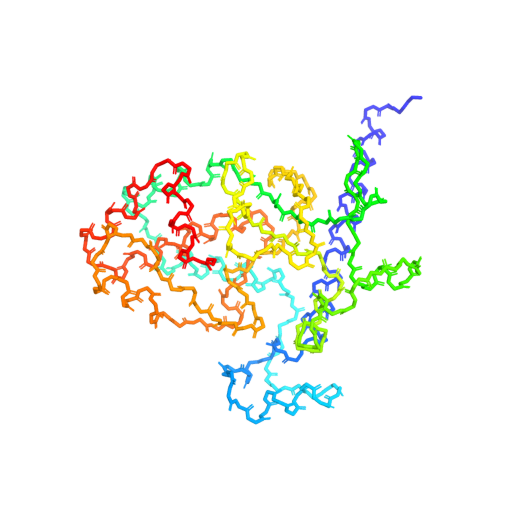ET A CA 1
ATOM 963 C C . MET A 1 117 ? 4.058 5.958 -18.827 1.00 71.94 117 MET A C 1
ATOM 965 O O . MET A 1 117 ? 3.592 4.878 -18.457 1.00 71.94 117 MET A O 1
ATOM 969 N N . VAL A 1 118 ? 5.361 6.138 -19.047 1.00 77.62 118 VAL A N 1
ATOM 970 C CA . VAL A 1 118 ? 6.362 5.072 -18.895 1.00 77.62 118 VAL A CA 1
ATOM 971 C C . VAL A 1 118 ? 7.299 5.430 -17.756 1.00 77.62 118 VAL A C 1
ATOM 973 O O . VAL A 1 118 ? 8.179 6.269 -17.903 1.00 77.62 118 VAL A O 1
ATOM 976 N N . LEU A 1 119 ? 7.104 4.781 -16.610 1.00 80.00 119 LEU A N 1
ATOM 977 C CA . LEU A 1 119 ? 7.931 4.978 -15.423 1.00 80.00 119 LEU A CA 1
ATOM 978 C C . LEU A 1 119 ? 9.019 3.909 -15.349 1.00 80.00 119 LEU A C 1
ATOM 980 O O . LEU A 1 119 ? 8.740 2.716 -15.485 1.00 80.00 119 LEU A O 1
ATOM 984 N N . PHE A 1 120 ? 10.249 4.344 -15.093 1.00 84.06 120 PHE A N 1
ATOM 985 C CA . PHE A 1 120 ? 11.397 3.465 -14.903 1.00 84.06 120 PHE A CA 1
ATOM 986 C C . PHE A 1 120 ? 11.782 3.397 -13.424 1.00 84.06 120 PHE A C 1
ATOM 988 O O . PHE A 1 120 ? 11.767 4.407 -12.720 1.00 84.06 120 PHE A O 1
ATOM 995 N N . SER A 1 121 ? 12.126 2.193 -12.964 1.00 87.44 121 SER A N 1
ATOM 996 C CA . SER A 1 121 ? 12.769 1.974 -11.668 1.00 87.44 121 SER A CA 1
ATOM 997 C C . SER A 1 121 ? 14.179 2.568 -11.658 1.00 87.44 121 SER A C 1
ATOM 999 O O . SER A 1 121 ? 14.745 2.853 -12.717 1.00 87.44 121 SER A O 1
ATOM 1001 N N . ARG A 1 122 ? 14.789 2.710 -10.475 1.00 88.69 122 ARG A N 1
ATOM 1002 C CA . ARG A 1 122 ? 16.176 3.185 -10.361 1.00 88.69 122 ARG A CA 1
ATOM 1003 C C . ARG A 1 122 ? 17.124 2.317 -11.187 1.00 88.69 122 ARG A C 1
ATOM 1005 O O . ARG A 1 122 ? 17.900 2.856 -11.973 1.00 88.69 122 ARG A O 1
ATOM 1012 N N . ARG A 1 123 ? 17.036 0.989 -11.049 1.00 88.56 123 ARG A N 1
ATOM 1013 C CA . ARG A 1 123 ? 17.875 0.054 -11.821 1.00 88.56 123 ARG A CA 1
ATOM 1014 C C . ARG A 1 123 ? 17.700 0.247 -13.321 1.00 88.56 123 ARG A C 1
ATOM 1016 O O . ARG A 1 123 ? 18.690 0.318 -14.038 1.00 88.56 123 ARG A O 1
ATOM 1023 N N . LYS A 1 124 ? 16.464 0.434 -13.795 1.00 88.44 124 LYS A N 1
ATOM 1024 C CA . LYS A 1 124 ? 16.199 0.689 -15.218 1.00 88.44 124 LYS A CA 1
ATOM 1025 C C . LYS A 1 124 ? 16.736 2.029 -15.708 1.00 88.44 124 LYS A C 1
ATOM 1027 O O . LYS A 1 124 ? 17.217 2.083 -16.833 1.00 88.44 124 LYS A O 1
ATOM 1032 N N . LEU A 1 125 ? 16.683 3.078 -14.888 1.00 87.88 125 LEU A N 1
ATOM 1033 C CA . LEU A 1 125 ? 17.279 4.373 -15.228 1.00 87.88 125 LEU A CA 1
ATOM 1034 C C . LEU A 1 125 ? 18.802 4.254 -15.391 1.00 87.88 125 LEU A C 1
ATOM 1036 O O . LEU A 1 125 ? 19.342 4.788 -16.354 1.00 87.88 125 LEU A O 1
ATOM 1040 N N . ILE A 1 126 ? 19.473 3.498 -14.511 1.00 89.88 126 ILE A N 1
ATOM 1041 C CA . ILE A 1 126 ? 20.917 3.216 -14.606 1.00 89.88 126 ILE A CA 1
ATOM 1042 C C . ILE A 1 126 ? 21.235 2.383 -15.855 1.00 89.88 126 ILE A C 1
ATOM 1044 O O . ILE A 1 126 ? 22.112 2.751 -16.628 1.00 89.88 126 ILE A O 1
ATOM 1048 N N . GLU A 1 127 ? 20.511 1.282 -16.080 1.00 90.06 127 GLU A N 1
ATOM 1049 C CA . GLU A 1 127 ? 20.722 0.392 -17.234 1.00 90.06 127 GLU A CA 1
ATOM 1050 C C . GLU A 1 127 ? 20.548 1.097 -18.589 1.00 90.06 127 GLU A C 1
ATOM 1052 O O . GLU A 1 127 ? 21.132 0.667 -19.580 1.00 90.06 127 GLU A O 1
ATOM 1057 N N . GLN A 1 128 ? 19.724 2.146 -18.645 1.00 87.50 128 GLN A N 1
ATOM 1058 C CA . GLN A 1 128 ? 19.432 2.905 -19.864 1.00 87.50 128 GLN A CA 1
ATOM 1059 C C . GLN A 1 128 ? 20.213 4.223 -19.972 1.00 87.50 128 GLN A C 1
ATOM 1061 O O . GLN A 1 128 ? 19.936 5.002 -20.881 1.00 87.50 128 GLN A O 1
ATOM 1066 N N . ASP A 1 129 ? 21.144 4.491 -19.051 1.00 87.88 129 ASP A N 1
ATOM 1067 C CA . ASP A 1 129 ? 21.901 5.750 -18.971 1.00 87.88 129 ASP A CA 1
ATOM 1068 C C . ASP A 1 129 ? 21.002 7.010 -18.940 1.00 87.88 129 ASP A C 1
ATOM 1070 O O . ASP A 1 129 ? 21.319 8.082 -19.459 1.00 87.88 129 ASP A O 1
ATOM 1074 N N . ILE A 1 130 ? 19.823 6.892 -18.319 1.00 83.56 130 ILE A N 1
ATOM 1075 C CA . ILE A 1 130 ? 18.897 8.012 -18.148 1.00 83.56 130 ILE A CA 1
ATOM 1076 C C . ILE A 1 130 ? 19.285 8.753 -16.874 1.00 83.56 130 ILE A C 1
ATOM 1078 O O . ILE A 1 130 ? 19.189 8.202 -15.783 1.00 83.56 130 ILE A O 1
ATOM 1082 N N . LYS A 1 131 ? 19.656 10.033 -16.985 1.00 84.31 131 LYS A N 1
ATOM 1083 C CA . LYS A 1 131 ? 19.986 10.877 -15.823 1.00 84.31 131 LYS A CA 1
ATOM 1084 C C . LYS A 1 131 ? 18.784 11.057 -14.891 1.00 84.31 131 LYS A C 1
ATOM 1086 O O . LYS A 1 131 ? 17.686 11.405 -15.325 1.00 84.31 131 LYS A O 1
ATOM 1091 N N . PHE A 1 132 ? 19.014 10.894 -13.591 1.00 82.75 132 PHE A N 1
ATOM 1092 C CA . PHE A 1 132 ? 18.006 11.083 -12.548 1.00 82.75 132 PHE A CA 1
ATOM 1093 C C . PHE A 1 132 ? 18.646 11.531 -11.230 1.00 82.75 132 PHE A C 1
ATOM 1095 O O . PHE A 1 132 ? 19.854 11.409 -11.034 1.00 82.75 132 PHE A O 1
ATOM 1102 N N . ASN A 1 133 ? 17.827 12.045 -10.308 1.00 82.56 133 ASN A N 1
ATOM 1103 C CA . ASN A 1 133 ? 18.289 12.387 -8.968 1.00 82.56 133 ASN A CA 1
ATOM 1104 C C . ASN A 1 133 ? 18.503 11.110 -8.139 1.00 82.56 133 ASN A C 1
ATOM 1106 O O . ASN A 1 133 ? 17.543 10.479 -7.689 1.00 82.56 133 ASN A O 1
ATOM 1110 N N . THR A 1 134 ? 19.762 10.747 -7.912 1.00 84.88 134 THR A N 1
ATOM 1111 C CA . THR A 1 134 ? 20.140 9.545 -7.162 1.00 84.88 134 THR A CA 1
ATOM 1112 C C . THR A 1 134 ? 19.841 9.642 -5.667 1.00 84.88 134 THR A C 1
ATOM 1114 O O . THR A 1 134 ? 19.703 8.593 -5.039 1.00 84.88 134 THR A O 1
ATOM 1117 N N . TYR A 1 135 ? 19.660 10.847 -5.115 1.00 83.06 135 TYR A N 1
ATOM 1118 C CA . TYR A 1 135 ? 19.305 11.073 -3.707 1.00 83.06 135 TYR A CA 1
ATOM 1119 C C . TYR A 1 135 ? 17.836 10.754 -3.390 1.00 83.06 135 TYR A C 1
ATOM 1121 O O . TYR A 1 135 ? 17.453 10.670 -2.226 1.00 83.06 135 TYR A O 1
ATOM 1129 N N . ASN A 1 136 ? 17.002 10.527 -4.412 1.00 79.81 136 ASN A N 1
ATOM 1130 C CA . ASN A 1 136 ? 15.602 10.138 -4.231 1.00 79.81 136 ASN A CA 1
ATOM 1131 C C . ASN A 1 136 ? 15.412 8.671 -3.821 1.00 79.81 136 ASN A C 1
ATOM 1133 O O . ASN A 1 136 ? 14.284 8.264 -3.565 1.00 79.81 136 ASN A O 1
ATOM 1137 N N . THR A 1 137 ? 16.473 7.870 -3.777 1.00 80.81 137 THR A N 1
ATOM 1138 C CA . THR A 1 137 ? 16.450 6.492 -3.273 1.00 80.81 137 THR A CA 1
ATOM 1139 C C . THR A 1 137 ? 17.561 6.386 -2.244 1.00 80.81 137 THR A C 1
ATOM 1141 O O . THR A 1 137 ? 18.729 6.581 -2.585 1.00 80.81 137 THR A O 1
ATOM 1144 N N . ALA A 1 138 ? 17.199 6.145 -0.989 1.00 82.44 138 ALA A N 1
ATOM 1145 C CA . ALA A 1 138 ? 18.158 6.067 0.100 1.00 82.44 138 ALA A CA 1
ATOM 1146 C C . ALA A 1 138 ? 18.881 4.714 0.088 1.00 82.44 138 ALA A C 1
ATOM 1148 O O . ALA A 1 138 ? 18.414 3.743 -0.503 1.00 82.44 138 ALA A O 1
ATOM 1149 N N . TYR A 1 139 ? 20.013 4.621 0.786 1.00 82.44 139 TYR A N 1
ATOM 1150 C CA . TYR A 1 139 ? 20.745 3.357 0.895 1.00 82.44 139 TYR A CA 1
ATOM 1151 C C . TYR A 1 139 ? 19.894 2.240 1.523 1.00 82.44 139 TYR A C 1
ATOM 1153 O O . TYR A 1 139 ? 19.970 1.093 1.098 1.00 82.44 139 TYR A O 1
ATOM 1161 N N . VAL A 1 140 ? 19.014 2.588 2.468 1.00 81.75 140 VAL A N 1
ATOM 1162 C CA . VAL A 1 140 ? 18.060 1.653 3.082 1.00 81.75 140 VAL A CA 1
ATOM 1163 C C . VAL A 1 140 ? 17.049 1.075 2.080 1.00 81.75 140 VAL A C 1
ATOM 1165 O O . VAL A 1 140 ? 16.686 -0.093 2.193 1.00 81.75 140 VAL A O 1
ATOM 1168 N N . ASP A 1 141 ? 16.649 1.839 1.057 1.00 81.81 141 ASP A N 1
ATOM 1169 C CA . ASP A 1 141 ? 15.774 1.351 -0.020 1.00 81.81 141 ASP A CA 1
ATOM 1170 C C . ASP A 1 141 ? 16.502 0.282 -0.867 1.00 81.81 141 ASP A C 1
ATOM 1172 O O . ASP A 1 141 ? 15.921 -0.729 -1.260 1.00 81.81 141 ASP A O 1
ATOM 1176 N N . ILE A 1 142 ? 17.807 0.480 -1.094 1.00 84.50 142 ILE A N 1
ATOM 1177 C CA . ILE A 1 142 ? 18.652 -0.386 -1.930 1.00 84.50 142 ILE A CA 1
ATOM 1178 C C . ILE A 1 142 ? 19.096 -1.642 -1.167 1.00 84.50 142 ILE A C 1
ATOM 1180 O O . ILE A 1 142 ? 18.850 -2.749 -1.620 1.00 84.50 142 ILE A O 1
ATOM 1184 N N . ALA A 1 143 ? 19.753 -1.496 -0.017 1.00 81.62 143 ALA A N 1
ATOM 1185 C CA . ALA A 1 143 ? 20.338 -2.620 0.722 1.00 81.62 143 ALA A CA 1
ATOM 1186 C C . ALA A 1 143 ? 19.372 -3.231 1.752 1.00 81.62 143 ALA A C 1
ATOM 1188 O O . ALA A 1 143 ? 19.350 -4.443 1.956 1.00 81.62 143 ALA A O 1
ATOM 1189 N N . GLY A 1 144 ? 18.554 -2.399 2.401 1.00 81.94 144 GLY A N 1
ATOM 1190 C CA . GLY A 1 144 ? 17.605 -2.861 3.416 1.00 81.94 144 GLY A CA 1
ATOM 1191 C C . GLY A 1 144 ? 16.403 -3.561 2.793 1.00 81.94 144 GLY A C 1
ATOM 1192 O O . GLY A 1 144 ? 16.062 -4.677 3.179 1.00 81.94 144 GLY A O 1
ATOM 1193 N N . LEU A 1 145 ? 15.773 -2.922 1.805 1.00 85.50 145 LEU A N 1
ATOM 1194 C CA . LEU A 1 145 ? 14.556 -3.432 1.171 1.00 85.50 145 LEU A CA 1
ATOM 1195 C C . LEU A 1 145 ? 14.778 -4.089 -0.195 1.00 85.50 145 LEU A C 1
ATOM 1197 O O . LEU A 1 145 ? 13.894 -4.831 -0.616 1.00 85.50 145 LEU A O 1
ATOM 1201 N N . ALA A 1 146 ? 15.899 -3.817 -0.877 1.00 86.06 146 ALA A N 1
ATOM 1202 C CA . ALA A 1 146 ? 16.168 -4.248 -2.257 1.00 86.06 146 ALA A CA 1
ATOM 1203 C C . ALA A 1 146 ? 15.016 -3.939 -3.224 1.00 86.06 146 ALA A C 1
ATOM 1205 O O . ALA A 1 146 ? 14.642 -4.732 -4.089 1.00 86.06 146 ALA A O 1
ATOM 1206 N N . ASN A 1 147 ? 14.410 -2.764 -3.049 1.00 86.12 147 ASN A N 1
ATOM 1207 C CA . ASN A 1 147 ? 13.213 -2.350 -3.772 1.00 86.12 147 ASN A CA 1
ATOM 1208 C C . ASN A 1 147 ? 13.521 -1.330 -4.887 1.00 86.12 147 ASN A C 1
ATOM 1210 O O . ASN A 1 147 ? 12.614 -0.697 -5.425 1.00 86.12 147 ASN A O 1
ATOM 1214 N N . ASP A 1 148 ? 14.789 -1.186 -5.269 1.00 87.69 148 ASP A N 1
ATOM 1215 C CA . ASP A 1 148 ? 15.269 -0.222 -6.258 1.00 87.69 148 ASP A CA 1
ATOM 1216 C C . ASP A 1 148 ? 14.939 -0.607 -7.718 1.00 87.69 148 ASP A C 1
ATOM 1218 O O . ASP A 1 148 ? 15.075 0.220 -8.627 1.00 87.69 148 ASP A O 1
ATOM 1222 N N . ASP A 1 149 ? 14.422 -1.823 -7.950 1.00 88.44 149 ASP A N 1
ATOM 1223 C CA . ASP A 1 149 ? 13.751 -2.204 -9.205 1.00 88.44 149 ASP A CA 1
ATOM 1224 C C . ASP A 1 149 ? 12.227 -1.945 -9.208 1.00 88.44 149 ASP A C 1
ATOM 1226 O O . ASP A 1 149 ? 11.554 -2.209 -10.208 1.00 88.44 149 ASP A O 1
ATOM 1230 N N . ASN A 1 150 ? 11.665 -1.393 -8.125 1.00 87.75 150 ASN A N 1
ATOM 1231 C CA . ASN A 1 150 ? 10.255 -1.006 -8.052 1.00 87.75 150 ASN A CA 1
ATOM 1232 C C . ASN A 1 150 ? 10.040 0.472 -8.406 1.00 87.75 150 ASN A C 1
ATOM 1234 O O . ASN A 1 150 ? 10.930 1.318 -8.304 1.00 87.75 150 ASN A O 1
ATOM 1238 N N . VAL A 1 151 ? 8.807 0.787 -8.805 1.00 86.44 151 VAL A N 1
ATOM 1239 C CA . VAL A 1 151 ? 8.309 2.160 -8.941 1.00 86.44 151 VAL A CA 1
ATOM 1240 C C . VAL A 1 151 ? 7.267 2.391 -7.855 1.00 86.44 151 VAL A C 1
ATOM 1242 O O . VAL A 1 151 ? 6.332 1.604 -7.708 1.00 86.44 151 VAL A O 1
ATOM 1245 N N . PHE A 1 152 ? 7.421 3.479 -7.103 1.00 85.75 152 PHE A N 1
ATOM 1246 C CA . PHE A 1 152 ? 6.551 3.803 -5.977 1.00 85.75 152 PHE A CA 1
ATOM 1247 C C . PHE A 1 152 ? 5.443 4.767 -6.382 1.00 85.75 152 PHE A C 1
ATOM 1249 O O . PHE A 1 152 ? 5.668 5.769 -7.069 1.00 85.75 152 PHE A O 1
ATOM 1256 N N . PHE A 1 153 ? 4.245 4.476 -5.890 1.00 87.19 153 PHE A N 1
ATOM 1257 C CA . PHE A 1 153 ? 3.045 5.267 -6.109 1.00 87.19 153 PHE A CA 1
ATOM 1258 C C . PHE A 1 153 ? 2.382 5.554 -4.770 1.00 87.19 153 PHE A C 1
ATOM 1260 O O . PHE A 1 153 ? 2.351 4.696 -3.891 1.00 87.19 153 PHE A O 1
ATOM 1267 N N . SER A 1 154 ? 1.786 6.735 -4.633 1.00 87.06 154 SER A N 1
ATOM 1268 C CA . SER A 1 154 ? 0.763 6.936 -3.606 1.00 87.06 154 SER A CA 1
ATOM 1269 C C . SER A 1 154 ? -0.587 6.449 -4.099 1.00 87.06 154 SER A C 1
ATOM 1271 O O . SER A 1 154 ? -0.951 6.704 -5.245 1.00 87.06 154 SER A O 1
ATOM 1273 N N . LEU A 1 155 ? -1.348 5.815 -3.215 1.00 89.50 155 LEU A N 1
ATOM 1274 C CA . LEU A 1 155 ? -2.755 5.530 -3.441 1.00 89.50 155 LEU A CA 1
ATOM 1275 C C . LEU A 1 155 ? -3.591 6.736 -2.989 1.00 89.50 155 LEU A C 1
ATOM 1277 O O . LEU A 1 155 ? -3.452 7.205 -1.863 1.00 89.50 155 LEU A O 1
ATOM 1281 N N . GLU A 1 156 ? -4.459 7.246 -3.858 1.00 88.44 156 GLU A N 1
ATOM 1282 C CA . GLU A 1 156 ? -5.346 8.375 -3.568 1.00 88.44 156 GLU A CA 1
ATOM 1283 C C . GLU A 1 156 ? -6.804 8.019 -3.877 1.00 88.44 156 GLU A C 1
ATOM 1285 O O . GLU A 1 156 ? -7.088 7.288 -4.824 1.00 88.44 156 GLU A O 1
ATOM 1290 N N . ILE A 1 157 ? -7.739 8.579 -3.105 1.00 88.38 157 ILE A N 1
ATOM 1291 C CA . ILE A 1 157 ? -9.181 8.488 -3.375 1.00 88.38 157 ILE A CA 1
ATOM 1292 C C . ILE A 1 157 ? -9.631 9.761 -4.094 1.00 88.38 157 ILE A C 1
ATOM 1294 O O . ILE A 1 157 ? -9.336 10.863 -3.635 1.00 88.38 157 ILE A O 1
ATOM 1298 N N . GLY A 1 158 ? -10.367 9.615 -5.194 1.00 85.81 158 GLY A N 1
ATOM 1299 C CA . GLY A 1 158 ? -10.900 10.726 -5.982 1.00 85.81 158 GLY A CA 1
ATOM 1300 C C . GLY A 1 158 ? -9.922 11.253 -7.031 1.00 85.81 158 GLY A C 1
ATOM 1301 O O . GLY A 1 158 ? -8.713 11.038 -6.953 1.00 85.81 158 GLY A O 1
ATOM 1302 N N . ALA A 1 159 ? -10.443 11.945 -8.046 1.00 79.69 159 ALA A N 1
ATOM 1303 C CA . ALA A 1 159 ? -9.673 12.310 -9.240 1.00 79.69 159 ALA A CA 1
ATOM 1304 C C . ALA A 1 159 ? -8.668 13.454 -9.013 1.00 79.69 159 ALA A C 1
ATOM 1306 O O . ALA A 1 159 ? -7.588 13.458 -9.602 1.00 79.69 159 ALA A O 1
ATOM 1307 N N . ARG A 1 160 ? -8.973 14.418 -8.135 1.00 81.38 160 ARG A N 1
ATOM 1308 C CA . ARG A 1 160 ? -8.094 15.578 -7.897 1.00 81.38 160 ARG A CA 1
ATOM 1309 C C . ARG A 1 160 ? -6.806 15.153 -7.170 1.00 81.38 160 ARG A C 1
ATOM 1311 O O . ARG A 1 160 ? -6.911 14.367 -6.227 1.00 81.38 160 ARG A O 1
ATOM 1318 N N . PRO A 1 161 ? -5.610 15.617 -7.585 1.00 75.19 161 PRO A N 1
ATOM 1319 C CA . PRO A 1 161 ? -4.370 15.372 -6.849 1.00 75.19 161 PRO A CA 1
ATOM 1320 C C . PRO A 1 161 ? -4.473 15.886 -5.416 1.00 75.19 161 PRO A C 1
ATOM 1322 O O . PRO A 1 161 ? -4.979 16.982 -5.180 1.00 75.19 161 PRO A O 1
ATOM 1325 N N . GLN A 1 162 ? -4.012 15.087 -4.456 1.00 72.38 162 GLN A N 1
ATOM 1326 C CA . GLN A 1 162 ? -4.184 15.411 -3.038 1.00 72.38 162 GLN A CA 1
ATOM 1327 C C . GLN A 1 162 ? -2.898 15.842 -2.332 1.00 72.38 162 GLN A C 1
ATOM 1329 O O . GLN A 1 162 ? -2.976 16.414 -1.244 1.00 72.38 162 GLN A O 1
ATOM 1334 N N . LYS A 1 163 ? -1.735 15.585 -2.940 1.00 64.62 163 LYS A N 1
ATOM 1335 C CA . LYS A 1 163 ? -0.408 15.980 -2.439 1.00 64.62 163 LYS A CA 1
ATOM 1336 C C . LYS A 1 163 ? 0.040 17.386 -2.869 1.00 64.62 163 LYS A C 1
ATOM 1338 O O . LYS A 1 163 ? 1.147 17.799 -2.557 1.00 64.62 163 LYS A O 1
ATOM 1343 N N . THR A 1 164 ? -0.814 18.154 -3.544 1.00 58.03 164 THR A N 1
ATOM 1344 C CA . THR A 1 164 ? -0.510 19.516 -4.029 1.00 58.03 164 THR A CA 1
ATOM 1345 C C . THR A 1 164 ? -0.778 20.616 -2.993 1.00 58.03 164 THR A C 1
ATOM 1347 O O . THR A 1 164 ? -0.967 21.771 -3.367 1.00 58.03 164 THR A O 1
ATOM 1350 N N . ILE A 1 165 ? -0.857 20.287 -1.698 1.00 53.91 165 ILE A N 1
ATOM 1351 C CA . ILE A 1 165 ? -1.171 21.275 -0.656 1.00 53.91 165 ILE A CA 1
ATOM 1352 C C . ILE A 1 165 ? 0.058 22.180 -0.435 1.00 53.91 165 ILE A C 1
ATOM 1354 O O . ILE A 1 165 ? 1.143 21.656 -0.162 1.00 53.91 165 ILE A O 1
ATOM 1358 N N . PRO A 1 166 ? -0.082 23.518 -0.521 1.00 41.31 166 PRO A N 1
ATOM 1359 C CA . PRO A 1 166 ? 0.994 24.448 -0.186 1.00 41.31 166 PRO A CA 1
ATOM 1360 C C . PRO A 1 166 ? 1.542 24.181 1.224 1.00 41.31 166 PRO A C 1
ATOM 1362 O O . PRO A 1 166 ? 0.772 24.043 2.172 1.00 41.31 166 PRO A O 1
ATOM 1365 N N . GLY A 1 167 ? 2.867 24.078 1.359 1.00 50.38 167 GLY A N 1
ATOM 1366 C CA . GLY A 1 167 ? 3.545 23.834 2.642 1.00 50.38 167 GLY A CA 1
ATOM 1367 C C . GLY A 1 167 ? 3.714 22.362 3.046 1.00 50.38 167 GLY A C 1
ATOM 1368 O O . GLY A 1 167 ? 4.412 22.092 4.016 1.00 50.38 167 GLY A O 1
ATOM 1369 N N . ALA A 1 168 ? 3.155 21.398 2.303 1.00 52.34 168 ALA A N 1
ATOM 1370 C CA . ALA A 1 168 ? 3.254 19.971 2.645 1.00 52.34 168 ALA A CA 1
ATOM 1371 C C . ALA A 1 168 ? 4.570 19.285 2.219 1.00 52.34 168 ALA A C 1
ATOM 1373 O O . ALA A 1 168 ? 4.710 18.084 2.434 1.00 52.34 168 ALA A O 1
ATOM 1374 N N . GLY A 1 169 ? 5.516 20.022 1.622 1.00 54.53 169 GLY A N 1
ATOM 1375 C CA . GLY A 1 169 ? 6.673 19.441 0.937 1.00 54.53 169 GLY A CA 1
ATOM 1376 C C . GLY A 1 169 ? 6.217 18.670 -0.306 1.00 54.53 169 GLY A C 1
ATOM 1377 O O . GLY A 1 169 ? 5.474 17.696 -0.224 1.00 54.53 169 GLY A O 1
ATOM 1378 N N . GLY A 1 170 ? 6.602 19.128 -1.497 1.00 62.28 170 GLY A N 1
ATOM 1379 C CA . GLY A 1 170 ? 6.295 18.398 -2.730 1.00 62.28 170 GLY A CA 1
ATOM 1380 C C . GLY A 1 170 ? 6.869 16.975 -2.707 1.00 62.28 170 GLY A C 1
ATOM 1381 O O . GLY A 1 170 ? 7.722 16.638 -1.885 1.00 62.28 170 GLY A O 1
ATOM 1382 N N . SER A 1 171 ? 6.428 16.117 -3.627 1.00 73.94 171 SER A N 1
ATOM 1383 C CA . SER A 1 171 ? 7.093 14.825 -3.809 1.00 73.94 171 SER A CA 1
ATOM 1384 C C . SER A 1 171 ? 8.568 15.039 -4.167 1.00 73.94 171 SER A C 1
ATOM 1386 O O . SER A 1 171 ? 8.882 15.811 -5.072 1.00 73.94 171 SER A O 1
ATOM 1388 N N . ARG A 1 172 ? 9.480 14.289 -3.529 1.00 75.81 172 ARG A N 1
ATOM 1389 C CA . ARG A 1 172 ? 10.918 14.296 -3.874 1.00 75.81 172 ARG A CA 1
ATOM 1390 C C . ARG A 1 172 ? 11.191 13.949 -5.344 1.00 75.81 172 ARG A C 1
ATOM 1392 O O . ARG A 1 172 ? 12.231 14.293 -5.896 1.00 75.81 172 ARG A O 1
ATOM 1399 N N . PHE A 1 173 ? 10.241 13.274 -5.991 1.00 76.44 173 PHE A N 1
ATOM 1400 C CA . PHE A 1 173 ? 10.331 12.855 -7.388 1.00 76.44 173 PHE A CA 1
ATOM 1401 C C . PHE A 1 173 ? 9.886 13.940 -8.385 1.00 76.44 173 PHE A C 1
ATOM 1403 O O . PHE A 1 173 ? 10.264 13.882 -9.555 1.00 76.44 173 PHE A O 1
ATOM 1410 N N . GLY A 1 174 ? 9.134 14.954 -7.943 1.00 77.50 174 GLY A N 1
ATOM 1411 C CA . GLY A 1 174 ? 8.726 16.072 -8.790 1.00 77.50 174 GLY A CA 1
ATOM 1412 C C . GLY A 1 174 ? 7.447 16.772 -8.334 1.00 77.50 174 GLY A C 1
ATOM 1413 O O . GLY A 1 174 ? 6.808 16.388 -7.359 1.00 77.50 174 GLY A O 1
ATOM 1414 N N . ASN A 1 175 ? 7.054 17.792 -9.095 1.00 79.38 175 ASN A N 1
ATOM 1415 C CA . ASN A 1 175 ? 5.903 18.651 -8.809 1.00 79.38 175 ASN A CA 1
ATOM 1416 C C . ASN A 1 175 ? 4.749 18.453 -9.805 1.00 79.38 175 ASN A C 1
ATOM 1418 O O . ASN A 1 175 ? 3.648 18.942 -9.560 1.00 79.38 175 ASN A O 1
ATOM 1422 N N . THR A 1 176 ? 4.974 17.727 -10.907 1.00 80.81 176 THR A N 1
ATOM 1423 C CA . THR A 1 176 ? 3.905 17.332 -11.837 1.00 80.81 176 THR A CA 1
ATOM 1424 C C . THR A 1 176 ? 3.364 15.965 -11.445 1.00 80.81 176 THR A C 1
ATOM 1426 O O . THR A 1 176 ? 4.119 14.996 -11.400 1.00 80.81 176 THR A O 1
ATOM 1429 N N . TYR A 1 177 ? 2.064 15.889 -11.160 1.00 82.69 177 TYR A N 1
ATOM 1430 C CA . TYR A 1 177 ? 1.401 14.683 -10.667 1.00 82.69 177 TYR A CA 1
ATOM 1431 C C . TYR A 1 177 ? 0.606 13.996 -11.774 1.00 82.69 177 TYR A C 1
ATOM 1433 O O . TYR A 1 177 ? -0.254 14.609 -12.406 1.00 82.69 177 TYR A O 1
ATOM 1441 N N . TYR A 1 178 ? 0.851 12.702 -11.948 1.00 84.25 178 TYR A N 1
ATOM 1442 C CA . TYR A 1 178 ? 0.141 11.838 -12.882 1.00 84.25 178 TYR A CA 1
ATOM 1443 C C . TYR A 1 178 ? -0.708 10.847 -12.106 1.00 84.25 178 TYR A C 1
ATOM 1445 O O . TYR A 1 178 ? -0.222 10.205 -11.171 1.00 84.25 178 TYR A O 1
ATOM 1453 N N . LYS A 1 179 ? -1.977 10.721 -12.504 1.00 86.69 179 LYS A N 1
ATOM 1454 C CA . LYS A 1 179 ? -2.937 9.814 -11.878 1.00 86.69 179 LYS A CA 1
ATOM 1455 C C . LYS A 1 179 ? -3.461 8.810 -12.887 1.00 86.69 179 LYS A C 1
ATOM 1457 O O . LYS A 1 179 ? -3.949 9.190 -13.946 1.00 86.69 179 LYS A O 1
ATOM 1462 N N . VAL A 1 180 ? -3.398 7.537 -12.518 1.00 88.62 180 VAL A N 1
ATOM 1463 C CA . VAL A 1 180 ? -3.978 6.428 -13.282 1.00 88.62 180 VAL A CA 1
ATOM 1464 C C . VAL A 1 180 ? -4.971 5.718 -12.378 1.00 88.62 180 VAL A C 1
ATOM 1466 O O . VAL A 1 180 ? -4.708 5.542 -11.188 1.00 88.62 180 VAL A O 1
ATOM 1469 N N . ALA A 1 181 ? -6.134 5.349 -12.913 1.00 91.19 181 ALA A N 1
ATOM 1470 C CA . ALA A 1 181 ? -7.119 4.600 -12.143 1.00 91.19 181 ALA A CA 1
ATOM 1471 C C . ALA A 1 181 ? -6.489 3.296 -11.632 1.00 91.19 181 ALA A C 1
ATOM 1473 O O . ALA A 1 181 ? -5.839 2.578 -12.391 1.00 91.19 181 ALA A O 1
ATOM 1474 N N . TYR A 1 182 ? -6.691 2.967 -10.354 1.00 91.31 182 TYR A N 1
ATOM 1475 C CA . TYR A 1 182 ? -6.139 1.735 -9.783 1.00 91.31 182 TYR A CA 1
ATOM 1476 C C . TYR A 1 182 ? -6.703 0.487 -10.475 1.00 91.31 182 TYR A C 1
ATOM 1478 O O . TYR A 1 182 ? -6.060 -0.556 -10.484 1.00 91.31 182 TYR A O 1
ATOM 1486 N N . THR A 1 183 ? -7.879 0.590 -11.102 1.00 91.25 183 THR A N 1
ATOM 1487 C CA . THR A 1 183 ? -8.499 -0.462 -11.919 1.00 91.25 183 THR A CA 1
ATOM 1488 C C . THR A 1 183 ? -7.724 -0.798 -13.197 1.00 91.25 183 THR A C 1
ATOM 1490 O O . THR A 1 183 ? -8.014 -1.825 -13.805 1.00 91.25 183 THR A O 1
ATOM 1493 N N . ASP A 1 184 ? -6.717 -0.010 -13.590 1.00 89.31 184 ASP A N 1
ATOM 1494 C CA . ASP A 1 184 ? -5.868 -0.327 -14.741 1.00 89.31 184 ASP A CA 1
ATOM 1495 C C . ASP A 1 184 ? -5.161 -1.690 -14.551 1.00 89.31 184 ASP A C 1
ATOM 1497 O O . ASP A 1 184 ? -4.625 -1.955 -13.465 1.00 89.31 184 ASP A O 1
ATOM 1501 N N . PRO A 1 185 ? -5.145 -2.583 -15.563 1.00 86.88 185 PRO A N 1
ATOM 1502 C CA . PRO A 1 185 ? -4.504 -3.903 -15.478 1.00 86.88 185 PRO A CA 1
ATOM 1503 C C . PRO A 1 185 ? -3.008 -3.868 -15.140 1.00 86.88 185 PRO A C 1
ATOM 1505 O O . PRO A 1 185 ? -2.445 -4.844 -14.650 1.00 86.88 185 PRO A O 1
ATOM 1508 N N . SER A 1 186 ? -2.332 -2.740 -15.361 1.00 84.19 186 SER A N 1
ATOM 1509 C CA . SER A 1 186 ? -0.918 -2.570 -15.009 1.00 84.19 186 SER A CA 1
ATOM 1510 C C . SER A 1 186 ? -0.661 -2.715 -13.502 1.00 84.19 186 SER A C 1
ATOM 1512 O O . SER A 1 186 ? 0.469 -3.000 -13.107 1.00 84.19 186 SER A O 1
ATOM 1514 N N . PHE A 1 187 ? -1.700 -2.600 -12.663 1.00 87.81 187 PHE A N 1
ATOM 1515 C CA . PHE A 1 187 ? -1.617 -2.760 -11.208 1.00 87.81 187 PHE A CA 1
ATOM 1516 C C . PHE A 1 187 ? -2.064 -4.137 -10.693 1.00 87.81 187 PHE A C 1
ATOM 1518 O O . PHE A 1 187 ? -2.075 -4.341 -9.477 1.00 87.81 187 PHE A O 1
ATOM 1525 N N . ASP A 1 188 ? -2.373 -5.102 -11.569 1.00 89.12 188 ASP A N 1
ATOM 1526 C CA . ASP A 1 188 ? -2.781 -6.470 -11.184 1.00 89.12 188 ASP A CA 1
ATOM 1527 C C . ASP A 1 188 ? -1.762 -7.176 -10.277 1.00 89.12 188 ASP A C 1
ATOM 1529 O O . ASP A 1 188 ? -2.133 -7.992 -9.431 1.00 89.12 188 ASP A O 1
ATOM 1533 N N . PHE A 1 189 ? -0.484 -6.827 -10.437 1.00 87.69 189 PHE A N 1
ATOM 1534 C CA . PHE A 1 189 ? 0.654 -7.400 -9.716 1.00 87.69 189 PHE A CA 1
ATOM 1535 C C . PHE A 1 189 ? 1.347 -6.381 -8.800 1.00 87.69 189 PHE A C 1
ATOM 1537 O O . PHE A 1 189 ? 2.491 -6.593 -8.402 1.00 87.69 189 PHE A O 1
ATOM 1544 N N . SER A 1 190 ? 0.677 -5.262 -8.504 1.00 89.69 190 SER A N 1
ATOM 1545 C CA . SER A 1 190 ? 1.187 -4.224 -7.605 1.00 89.69 190 SER A CA 1
ATOM 1546 C C . SER A 1 190 ? 1.249 -4.710 -6.157 1.00 89.69 190 SER A C 1
ATOM 1548 O O . SER A 1 190 ? 0.407 -5.490 -5.713 1.00 89.69 190 SER A O 1
ATOM 1550 N N . SER A 1 191 ? 2.228 -4.219 -5.407 1.00 90.69 191 SER A N 1
ATOM 1551 C CA . SER A 1 191 ? 2.327 -4.432 -3.963 1.00 90.69 191 SER A CA 1
ATOM 1552 C C . SER A 1 191 ? 1.826 -3.190 -3.232 1.00 90.69 191 SER A C 1
ATOM 1554 O O . SER A 1 191 ? 2.117 -2.069 -3.650 1.00 90.69 191 SER A O 1
ATOM 1556 N N . LEU A 1 192 ? 1.071 -3.382 -2.153 1.00 92.56 192 LEU A N 1
ATOM 1557 C CA . LEU A 1 192 ? 0.641 -2.312 -1.257 1.00 92.56 192 LEU A CA 1
ATOM 1558 C C . LEU A 1 192 ? 1.305 -2.501 0.100 1.00 92.56 192 LEU A C 1
ATOM 1560 O O . LEU A 1 192 ? 1.300 -3.598 0.653 1.00 92.56 192 LEU A O 1
ATOM 1564 N N . TYR A 1 193 ? 1.824 -1.405 0.630 1.00 90.88 193 TYR A N 1
ATOM 1565 C CA . TYR A 1 193 ? 2.297 -1.292 2.000 1.00 90.88 193 TYR A CA 1
ATOM 1566 C C . TYR A 1 193 ? 1.363 -0.317 2.707 1.00 90.88 193 TYR A C 1
ATOM 1568 O O . TYR A 1 193 ? 0.958 0.667 2.082 1.00 90.88 193 TYR A O 1
ATOM 1576 N N . LEU A 1 194 ? 0.980 -0.598 3.956 1.00 89.56 194 LEU A N 1
ATOM 1577 C CA . LEU A 1 194 ? 0.144 0.340 4.714 1.00 89.56 194 LEU A CA 1
ATOM 1578 C C . LEU A 1 194 ? 0.870 1.688 4.821 1.00 89.56 194 LEU A C 1
ATOM 1580 O O . LEU A 1 194 ? 0.385 2.676 4.281 1.00 89.56 194 LEU A O 1
ATOM 1584 N N . PHE A 1 195 ? 2.076 1.684 5.386 1.00 86.56 195 PHE A N 1
ATOM 1585 C CA . PHE A 1 195 ? 2.953 2.847 5.531 1.00 86.56 195 PHE A CA 1
ATOM 1586 C C . PHE A 1 195 ? 4.372 2.528 5.033 1.00 86.56 195 PHE A C 1
ATOM 1588 O O . PHE A 1 195 ? 4.640 1.427 4.545 1.00 86.56 195 PHE A O 1
ATOM 1595 N N . ASP A 1 196 ? 5.278 3.505 5.117 1.00 85.31 196 ASP A N 1
ATOM 1596 C CA . ASP A 1 196 ? 6.670 3.370 4.678 1.00 85.31 196 ASP A CA 1
ATOM 1597 C C . ASP A 1 196 ? 7.364 2.199 5.394 1.00 85.31 196 ASP A C 1
ATOM 1599 O O . ASP A 1 196 ? 7.414 2.150 6.620 1.00 85.31 196 ASP A O 1
ATOM 1603 N N . GLN A 1 197 ? 7.885 1.241 4.626 1.00 84.00 197 GLN A N 1
ATOM 1604 C CA . GLN A 1 197 ? 8.460 0.001 5.151 1.00 84.00 197 GLN A CA 1
ATOM 1605 C C . GLN A 1 197 ? 9.886 0.172 5.698 1.00 84.00 197 GLN A C 1
ATOM 1607 O O . GLN A 1 197 ? 10.312 -0.582 6.580 1.00 84.00 197 GLN A O 1
ATOM 1612 N N . ALA A 1 198 ? 10.644 1.135 5.169 1.00 81.50 198 ALA A N 1
ATOM 1613 C CA . ALA A 1 198 ? 11.988 1.416 5.661 1.00 81.50 198 ALA A CA 1
ATOM 1614 C C . ALA A 1 198 ? 11.871 2.058 7.039 1.00 81.50 198 ALA A C 1
ATOM 1616 O O . ALA A 1 198 ? 12.500 1.618 8.005 1.00 81.50 198 ALA A O 1
ATOM 1617 N N . LEU A 1 199 ? 10.982 3.047 7.118 1.00 82.81 199 LEU A N 1
ATOM 1618 C CA . LEU A 1 199 ? 10.696 3.768 8.331 1.00 82.81 199 LEU A CA 1
ATOM 1619 C C . LEU A 1 199 ? 9.903 2.900 9.312 1.00 82.81 199 LEU A C 1
ATOM 1621 O O . LEU A 1 199 ? 10.311 2.807 10.448 1.00 82.81 199 LEU A O 1
ATOM 1625 N N . MET A 1 200 ? 8.816 2.237 8.958 1.00 83.31 200 MET A N 1
ATOM 1626 C CA . MET A 1 200 ? 7.903 1.633 9.943 1.00 83.31 200 MET A CA 1
ATOM 1627 C C . MET A 1 200 ? 7.314 2.632 10.955 1.00 83.31 200 MET A C 1
ATOM 1629 O O . MET A 1 200 ? 6.897 2.241 12.046 1.00 83.31 200 MET A O 1
ATOM 1633 N N . ASP A 1 201 ? 7.269 3.919 10.601 1.00 83.44 201 ASP A N 1
ATOM 1634 C CA . ASP A 1 201 ? 6.577 4.923 11.406 1.00 83.44 201 ASP A CA 1
ATOM 1635 C C . ASP A 1 201 ? 5.085 4.854 11.144 1.00 83.44 201 ASP A C 1
ATOM 1637 O O . ASP A 1 201 ? 4.637 4.995 10.006 1.00 83.44 201 ASP A O 1
ATOM 1641 N N . ILE A 1 202 ? 4.316 4.686 12.217 1.00 83.56 202 ILE A N 1
ATOM 1642 C CA . ILE A 1 202 ? 2.865 4.778 12.139 1.00 83.56 202 ILE A CA 1
ATOM 1643 C C . ILE A 1 202 ? 2.497 6.262 12.046 1.00 83.56 202 ILE A C 1
ATOM 1645 O O . ILE A 1 202 ? 2.855 7.041 12.936 1.00 83.56 202 ILE A O 1
ATOM 1649 N N . PRO A 1 203 ? 1.773 6.669 10.995 1.00 81.56 203 PRO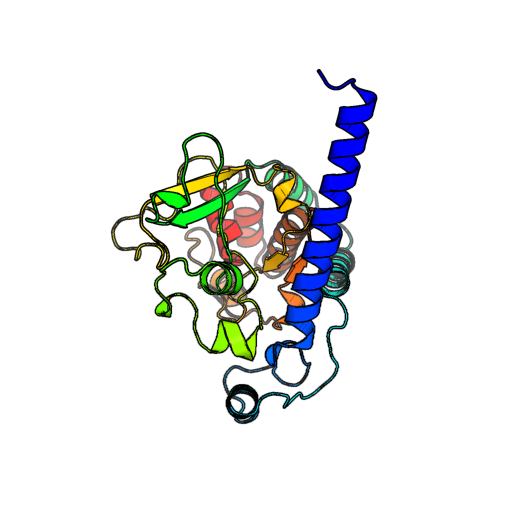 A N 1
ATOM 1650 C CA . PRO A 1 203 ? 1.320 8.040 10.835 1.00 81.56 203 PRO A CA 1
ATOM 1651 C C . PRO A 1 203 ? 0.456 8.467 12.019 1.00 81.56 203 PRO A C 1
ATOM 1653 O O . PRO A 1 203 ? -0.460 7.750 12.430 1.00 81.56 203 PRO A O 1
ATOM 1656 N N . GLN A 1 204 ? 0.712 9.665 12.547 1.00 83.50 204 GLN A N 1
ATOM 1657 C CA . GLN A 1 204 ? -0.153 10.241 13.572 1.00 83.50 204 GLN A CA 1
ATOM 1658 C C . GLN A 1 204 ? -1.570 10.425 13.025 1.00 83.50 204 GLN A C 1
ATOM 1660 O O . GLN A 1 204 ? -1.771 11.036 11.972 1.00 83.50 204 GLN A O 1
ATOM 1665 N N . CYS A 1 205 ? -2.562 9.950 13.773 1.00 83.81 205 CYS A N 1
ATOM 1666 C CA . CYS A 1 205 ? -3.964 10.143 13.451 1.00 83.81 205 CYS A CA 1
ATOM 1667 C C . CYS A 1 205 ? -4.320 11.640 13.436 1.00 83.81 205 CYS A C 1
ATOM 1669 O O . CYS A 1 205 ? -4.235 12.326 14.453 1.00 83.81 205 CYS A O 1
ATOM 1671 N N . LYS A 1 206 ? -4.764 12.141 12.276 1.00 81.44 206 LYS A N 1
ATOM 1672 C CA . LYS A 1 206 ? -5.191 13.543 12.070 1.00 81.44 206 LYS A CA 1
ATOM 1673 C C . LYS A 1 206 ? -6.713 13.705 12.000 1.00 81.44 206 LYS A C 1
ATOM 1675 O O . LYS A 1 206 ? -7.207 14.713 11.497 1.00 81.44 206 LYS A O 1
ATOM 1680 N N . ILE A 1 207 ? -7.469 12.697 12.432 1.00 82.44 207 ILE A N 1
ATOM 1681 C CA . ILE A 1 207 ? -8.934 12.717 12.392 1.00 82.44 207 ILE A CA 1
ATOM 1682 C C . ILE A 1 207 ? -9.430 13.530 13.588 1.00 82.44 207 ILE A C 1
ATOM 1684 O O . ILE A 1 207 ? -9.218 13.138 14.728 1.00 82.44 207 ILE A O 1
ATOM 1688 N N . SER A 1 208 ? -10.050 14.683 13.334 1.00 83.56 208 SER A N 1
ATOM 1689 C CA . SER A 1 208 ? -10.528 15.599 14.381 1.00 83.56 208 SER A CA 1
ATOM 1690 C C . SER A 1 208 ? -11.732 15.067 15.151 1.00 83.56 208 SER A C 1
ATOM 1692 O O . SER A 1 208 ? -11.906 15.413 16.312 1.00 83.56 208 SER A O 1
ATOM 1694 N N . ASP A 1 209 ? -12.542 14.230 14.505 1.00 88.50 209 ASP A N 1
ATOM 1695 C CA . ASP A 1 209 ? -13.903 13.915 14.951 1.00 88.50 209 ASP A CA 1
ATOM 1696 C C . ASP A 1 209 ? -13.966 12.668 15.855 1.00 88.50 209 ASP A C 1
ATOM 1698 O O . ASP A 1 209 ? -15.043 12.126 16.090 1.00 88.50 209 ASP A O 1
ATOM 1702 N N . ILE A 1 210 ? -12.810 12.218 16.356 1.00 91.31 210 ILE A N 1
ATOM 1703 C CA . ILE A 1 210 ? -12.670 11.111 17.308 1.00 91.31 210 ILE A CA 1
ATOM 1704 C C . ILE A 1 210 ? -11.954 11.575 18.581 1.00 91.31 210 ILE A C 1
ATOM 1706 O O . ILE A 1 210 ? -11.193 12.548 18.559 1.00 91.31 210 ILE A O 1
ATOM 1710 N N . SER A 1 211 ? -12.179 10.860 19.680 1.00 94.81 211 SER A N 1
ATOM 1711 C CA . SER A 1 211 ? -11.566 11.132 20.982 1.00 94.81 211 SER A CA 1
ATOM 1712 C C . SER A 1 211 ? -10.030 11.042 20.970 1.00 94.81 211 SER A C 1
ATOM 1714 O O . SER A 1 211 ? -9.422 10.353 20.145 1.00 94.81 211 SER A O 1
ATOM 1716 N N . GLU A 1 212 ? -9.377 11.718 21.923 1.00 94.12 212 GLU A N 1
ATOM 1717 C CA . GLU A 1 212 ? -7.925 11.584 22.138 1.00 94.12 212 GLU A CA 1
ATOM 1718 C C . GLU A 1 212 ? -7.530 10.161 22.556 1.00 94.12 212 GLU A C 1
ATOM 1720 O O . GLU A 1 212 ? -6.468 9.678 22.167 1.00 94.12 212 GLU A O 1
ATOM 1725 N N . GLU A 1 213 ? -8.411 9.455 23.268 1.00 95.06 213 GLU A N 1
ATOM 1726 C CA . GLU A 1 213 ? -8.245 8.034 23.579 1.00 95.06 213 GLU A CA 1
ATOM 1727 C C . GLU A 1 213 ? -8.174 7.196 22.295 1.00 95.06 213 GLU A C 1
ATOM 1729 O O . GLU A 1 213 ? -7.218 6.445 22.092 1.00 95.06 213 GLU A O 1
ATOM 1734 N N . ALA A 1 214 ? -9.119 7.383 21.369 1.00 94.06 214 ALA A N 1
ATOM 1735 C CA . ALA A 1 214 ? -9.105 6.692 20.084 1.00 94.06 214 ALA A CA 1
ATOM 1736 C C . ALA A 1 214 ? -7.849 7.024 19.262 1.00 94.06 214 ALA A C 1
ATOM 1738 O O . ALA A 1 214 ? -7.252 6.134 18.653 1.00 94.06 214 ALA A O 1
ATOM 1739 N N . LYS A 1 215 ? -7.393 8.284 19.269 1.00 92.94 215 LYS A N 1
ATOM 1740 C CA . LYS A 1 215 ? -6.123 8.669 18.626 1.00 92.94 215 LYS A CA 1
ATOM 1741 C C . LYS A 1 215 ? -4.931 7.965 19.268 1.00 92.94 215 LYS A C 1
ATOM 1743 O O . LYS A 1 215 ? -4.076 7.467 18.538 1.00 92.94 215 LYS A O 1
ATOM 1748 N N . ALA A 1 216 ? -4.874 7.883 20.597 1.00 92.81 216 ALA A N 1
ATOM 1749 C CA . ALA A 1 216 ? -3.811 7.180 21.311 1.00 92.81 216 ALA A CA 1
ATOM 1750 C C . ALA A 1 216 ? -3.789 5.682 20.963 1.00 92.81 216 ALA A C 1
ATOM 1752 O O . ALA A 1 216 ? -2.722 5.140 20.661 1.00 92.81 216 ALA A O 1
ATOM 1753 N N . ILE A 1 217 ? -4.954 5.028 20.905 1.00 91.75 217 ILE A N 1
ATOM 1754 C CA . ILE A 1 217 ? -5.084 3.629 20.464 1.00 91.75 217 ILE A CA 1
ATOM 1755 C C . ILE A 1 217 ? -4.572 3.468 19.025 1.00 91.75 217 ILE A C 1
ATOM 1757 O O . ILE A 1 217 ? -3.754 2.594 18.747 1.00 91.75 217 ILE A O 1
ATOM 1761 N N . LEU A 1 218 ? -4.979 4.343 18.101 1.00 90.44 218 LEU A N 1
ATOM 1762 C CA . LEU A 1 218 ? -4.545 4.282 16.700 1.00 90.44 218 LEU A CA 1
ATOM 1763 C C . LEU A 1 218 ? -3.044 4.554 16.522 1.00 90.44 218 LEU A C 1
ATOM 1765 O O . LEU A 1 218 ? -2.414 3.943 15.657 1.00 90.44 218 LEU A O 1
ATOM 1769 N N . ASN A 1 219 ? -2.457 5.436 17.323 1.00 90.31 219 ASN A N 1
ATOM 1770 C CA . ASN A 1 219 ? -1.040 5.786 17.224 1.00 90.31 219 ASN A CA 1
ATOM 1771 C C . ASN A 1 219 ? -0.124 4.748 17.900 1.00 90.31 219 ASN A C 1
ATOM 1773 O O . ASN A 1 219 ? 1.046 4.657 17.548 1.00 90.31 219 ASN A O 1
ATOM 1777 N N . SER A 1 220 ? -0.644 3.957 18.845 1.00 87.81 220 SER A N 1
ATOM 1778 C CA . SER A 1 220 ? 0.124 2.967 19.624 1.00 87.81 220 SER A CA 1
ATOM 1779 C C . SER A 1 220 ? 0.096 1.545 19.055 1.00 87.81 220 SER A C 1
ATOM 1781 O O . SER A 1 220 ? 0.720 0.641 19.622 1.00 87.81 220 SER A O 1
ATOM 1783 N N . ARG A 1 221 ? -0.607 1.331 17.932 1.00 87.88 221 ARG A N 1
ATOM 1784 C CA . ARG A 1 221 ? -0.628 0.045 17.216 1.00 87.88 221 ARG A CA 1
ATOM 1785 C C . ARG A 1 221 ? 0.803 -0.425 16.932 1.00 87.88 221 ARG A C 1
ATOM 1787 O O . ARG A 1 221 ? 1.727 0.370 16.822 1.00 87.88 221 ARG A O 1
ATOM 1794 N N . LYS A 1 222 ? 1.001 -1.734 16.803 1.00 83.94 222 LYS A N 1
ATOM 1795 C CA . LYS A 1 222 ? 2.305 -2.318 16.468 1.00 83.94 222 LYS A CA 1
ATOM 1796 C C . LYS A 1 222 ? 2.160 -3.201 15.245 1.00 83.94 222 LYS A C 1
ATOM 1798 O O . LYS A 1 222 ? 1.230 -3.997 15.158 1.00 83.94 222 LYS A O 1
ATOM 1803 N N . TYR A 1 223 ? 3.103 -3.067 14.325 1.00 85.31 223 TYR A N 1
ATOM 1804 C CA . TYR A 1 223 ? 3.174 -3.878 13.121 1.00 85.31 223 TYR A CA 1
ATOM 1805 C C . TYR A 1 223 ? 4.600 -4.371 12.921 1.00 85.31 223 TYR A C 1
ATOM 1807 O O . TYR A 1 223 ? 5.557 -3.732 13.355 1.00 85.31 223 TYR A O 1
ATOM 1815 N N . THR A 1 224 ? 4.735 -5.488 12.217 1.00 85.00 224 THR A N 1
ATOM 1816 C CA . THR A 1 224 ? 6.021 -5.932 11.684 1.00 85.00 224 THR A CA 1
ATOM 1817 C C . THR A 1 224 ? 6.121 -5.500 10.224 1.00 85.00 224 THR A C 1
ATOM 1819 O O . THR A 1 224 ? 5.104 -5.295 9.558 1.00 85.00 224 THR A O 1
ATOM 1822 N N . ARG A 1 225 ? 7.341 -5.393 9.682 1.00 85.56 225 ARG A N 1
ATOM 1823 C CA . ARG A 1 225 ? 7.553 -5.091 8.250 1.00 85.56 225 ARG A CA 1
ATOM 1824 C C . ARG A 1 225 ? 6.793 -6.061 7.345 1.00 85.56 225 ARG A C 1
ATOM 1826 O O . ARG A 1 225 ? 6.244 -5.664 6.323 1.00 85.56 225 ARG A O 1
ATOM 1833 N N . LYS A 1 226 ? 6.713 -7.328 7.758 1.00 86.81 226 LYS A N 1
ATOM 1834 C CA . LYS A 1 226 ? 5.997 -8.380 7.038 1.00 86.81 226 LYS A CA 1
ATOM 1835 C C . LYS A 1 226 ? 4.477 -8.184 7.085 1.00 86.81 226 LYS A C 1
ATOM 1837 O O . LYS A 1 226 ? 3.830 -8.427 6.073 1.00 86.81 226 LYS A O 1
ATOM 1842 N N . SER A 1 227 ? 3.898 -7.716 8.198 1.00 87.12 227 SER A N 1
ATOM 1843 C CA . SER A 1 227 ? 2.435 -7.665 8.380 1.00 87.12 227 SER A CA 1
ATOM 1844 C C . SER A 1 227 ? 1.726 -6.520 7.648 1.00 87.12 227 SER A C 1
ATOM 1846 O O . SER A 1 227 ? 0.508 -6.570 7.485 1.00 87.12 227 SER A O 1
ATOM 1848 N N . ILE A 1 228 ? 2.463 -5.513 7.170 1.00 90.31 228 ILE A N 1
ATOM 1849 C CA . ILE A 1 228 ? 1.897 -4.350 6.461 1.00 90.31 228 ILE A CA 1
ATOM 1850 C C . ILE A 1 228 ? 1.796 -4.532 4.941 1.00 90.31 228 ILE A C 1
ATOM 1852 O O . ILE A 1 228 ? 1.405 -3.598 4.243 1.00 90.31 228 ILE A O 1
ATOM 1856 N N . CYS A 1 229 ? 2.181 -5.703 4.430 1.00 91.69 229 CYS A N 1
ATOM 1857 C CA . CYS A 1 229 ? 2.320 -5.976 3.002 1.00 91.69 229 CYS A CA 1
ATOM 1858 C C . CYS A 1 229 ? 1.092 -6.696 2.429 1.00 91.69 229 CYS A C 1
ATOM 1860 O O . CYS A 1 229 ? 0.659 -7.720 2.964 1.00 91.69 229 CYS A O 1
ATOM 1862 N N . PHE A 1 230 ? 0.601 -6.235 1.280 1.00 93.50 230 PHE A N 1
ATOM 1863 C CA . PHE A 1 230 ? -0.463 -6.870 0.501 1.00 93.50 230 PHE A CA 1
ATOM 1864 C C . PHE A 1 230 ? -0.116 -6.902 -0.987 1.00 93.50 230 PHE A C 1
ATOM 1866 O O . PHE A 1 230 ? 0.717 -6.133 -1.466 1.00 93.50 230 PHE A O 1
ATOM 1873 N N . TYR A 1 231 ? -0.746 -7.817 -1.725 1.00 92.56 231 TYR A N 1
ATOM 1874 C CA . TYR A 1 231 ? -0.389 -8.086 -3.113 1.00 92.56 231 TYR A CA 1
ATOM 1875 C C . TYR A 1 231 ? -1.596 -8.120 -4.055 1.00 92.56 231 TYR A C 1
ATOM 1877 O O . TYR A 1 231 ? -2.626 -8.752 -3.788 1.00 92.56 231 TYR A O 1
ATOM 1885 N N . GLY A 1 232 ? -1.411 -7.487 -5.210 1.00 90.62 232 GLY A N 1
ATOM 1886 C CA . GLY A 1 232 ? -2.315 -7.470 -6.347 1.00 90.62 232 GLY A CA 1
ATOM 1887 C C . GLY A 1 232 ? -3.680 -6.875 -6.025 1.00 90.62 232 GLY A C 1
ATOM 1888 O O . GLY A 1 232 ? -3.835 -5.993 -5.183 1.00 90.62 232 GLY A O 1
ATOM 1889 N N . ARG A 1 233 ? -4.718 -7.402 -6.677 1.00 89.06 233 ARG A N 1
ATOM 1890 C CA . ARG A 1 233 ? -6.101 -6.915 -6.528 1.00 89.06 233 ARG A CA 1
ATOM 1891 C C . ARG A 1 233 ? -6.686 -7.045 -5.122 1.00 89.06 233 ARG A C 1
ATOM 1893 O O . ARG A 1 233 ? -7.685 -6.398 -4.824 1.00 89.06 233 ARG A O 1
ATOM 1900 N N . LYS A 1 234 ? -6.066 -7.839 -4.248 1.00 91.69 234 LYS A N 1
ATOM 1901 C CA . LYS A 1 234 ? -6.491 -7.977 -2.848 1.00 91.69 234 LYS A CA 1
ATOM 1902 C C . LYS A 1 234 ? -6.015 -6.826 -1.968 1.00 91.69 234 LYS A C 1
ATOM 1904 O O . LYS A 1 234 ? -6.511 -6.704 -0.856 1.00 91.69 234 LYS A O 1
ATOM 1909 N N . SER A 1 235 ? -5.123 -5.967 -2.456 1.00 93.44 235 SER A N 1
ATOM 1910 C CA . SER A 1 235 ? -4.581 -4.840 -1.695 1.00 93.44 235 SER A CA 1
ATOM 1911 C C . SER A 1 235 ? -5.650 -3.853 -1.214 1.00 93.44 235 SER A C 1
ATOM 1913 O O . SER A 1 235 ? -5.613 -3.446 -0.059 1.00 93.44 235 SER A O 1
ATOM 1915 N N . LEU A 1 236 ? -6.641 -3.508 -2.047 1.00 93.94 236 LEU A N 1
ATOM 1916 C CA . LEU A 1 236 ? -7.739 -2.620 -1.630 1.00 93.94 236 LEU A CA 1
ATOM 1917 C C . LEU A 1 236 ? -8.682 -3.268 -0.600 1.00 93.94 236 LEU A C 1
ATOM 1919 O O . LEU A 1 236 ? -8.926 -2.647 0.436 1.00 93.94 236 LEU A O 1
ATOM 1923 N N . PRO A 1 237 ? -9.190 -4.501 -0.819 1.00 95.25 237 PRO A N 1
ATOM 1924 C CA . PRO A 1 237 ? -9.904 -5.233 0.222 1.00 95.25 237 PRO A CA 1
ATOM 1925 C C . PRO A 1 237 ? -9.107 -5.355 1.521 1.00 95.25 237 PRO A C 1
ATOM 1927 O O . PRO A 1 237 ? -9.660 -5.146 2.594 1.00 95.25 237 PRO A O 1
ATOM 1930 N N . ALA A 1 238 ? -7.812 -5.663 1.438 1.00 95.06 238 ALA A N 1
ATOM 1931 C CA . ALA A 1 238 ? -6.957 -5.792 2.607 1.00 95.06 238 ALA A CA 1
ATOM 1932 C C . ALA A 1 238 ? -6.836 -4.475 3.378 1.00 95.06 238 ALA A C 1
ATOM 1934 O O . ALA A 1 238 ? -7.031 -4.479 4.585 1.00 95.06 238 ALA A O 1
ATOM 1935 N N . LEU A 1 239 ? -6.622 -3.353 2.684 1.00 94.56 239 LEU A N 1
ATOM 1936 C CA . LEU A 1 239 ? -6.607 -2.022 3.289 1.00 94.56 239 LEU A CA 1
ATOM 1937 C C . LEU A 1 239 ? -7.922 -1.718 4.027 1.00 94.56 239 LEU A C 1
ATOM 1939 O O . LEU A 1 239 ? -7.896 -1.255 5.165 1.00 94.56 239 LEU A O 1
ATOM 1943 N N . ALA A 1 240 ? -9.071 -2.028 3.417 1.00 94.75 240 ALA A N 1
ATOM 1944 C CA . ALA A 1 240 ? -10.375 -1.850 4.056 1.00 94.75 240 ALA A CA 1
ATOM 1945 C C . ALA A 1 240 ? -10.502 -2.681 5.345 1.00 94.75 240 ALA A C 1
ATOM 1947 O O . ALA A 1 240 ? -10.953 -2.173 6.371 1.00 94.75 240 ALA A O 1
ATOM 1948 N N . LEU A 1 241 ? -10.069 -3.945 5.309 1.00 95.19 241 LEU A N 1
ATOM 1949 C CA . LEU A 1 241 ? -10.074 -4.836 6.471 1.00 95.19 241 LEU A CA 1
ATOM 1950 C C . LEU A 1 241 ? -9.069 -4.395 7.543 1.00 95.19 241 LEU A C 1
ATOM 1952 O O . LEU A 1 241 ? -9.377 -4.486 8.726 1.00 95.19 241 LEU A O 1
ATOM 1956 N N . SER A 1 242 ? -7.900 -3.874 7.166 1.00 94.25 242 SER A N 1
ATOM 1957 C CA . SER A 1 242 ? -6.934 -3.299 8.108 1.00 94.25 242 SER A CA 1
ATOM 1958 C C . SER A 1 242 ? -7.517 -2.093 8.843 1.00 94.25 242 SER A C 1
ATOM 1960 O O . SER A 1 242 ? -7.337 -1.972 10.054 1.00 94.25 242 SER A O 1
ATOM 1962 N N . ILE A 1 243 ? -8.262 -1.234 8.139 1.00 92.56 243 ILE A N 1
ATOM 1963 C CA . ILE A 1 243 ? -8.997 -0.128 8.762 1.00 92.56 243 ILE A CA 1
ATOM 1964 C C . ILE A 1 243 ? -10.047 -0.683 9.726 1.00 92.56 243 ILE A C 1
ATOM 1966 O O . ILE A 1 243 ? -10.035 -0.305 10.892 1.00 92.56 243 ILE A O 1
ATOM 1970 N N . ILE A 1 244 ? -10.899 -1.617 9.287 1.00 94.56 244 ILE A N 1
ATOM 1971 C CA . ILE A 1 244 ? -11.929 -2.229 10.144 1.00 94.56 244 ILE A CA 1
ATOM 1972 C C . ILE A 1 244 ? -11.305 -2.835 11.408 1.00 94.56 244 ILE A C 1
ATOM 1974 O O . ILE A 1 244 ? -11.733 -2.523 12.519 1.00 94.56 244 ILE A O 1
ATOM 1978 N N . SER A 1 245 ? -10.239 -3.621 11.254 1.00 93.50 245 SER A N 1
ATOM 1979 C CA . SER A 1 245 ? -9.502 -4.219 12.368 1.00 93.50 245 SER A CA 1
ATOM 1980 C C . SER A 1 245 ? -8.996 -3.173 13.356 1.00 93.50 245 SER A C 1
ATOM 1982 O O . SER A 1 245 ? -9.054 -3.411 14.557 1.00 93.50 245 SER A O 1
ATOM 1984 N N . ALA A 1 246 ? -8.528 -2.018 12.878 1.00 92.06 246 ALA A N 1
ATOM 1985 C CA . ALA A 1 246 ? -8.118 -0.925 13.750 1.00 92.06 246 ALA A CA 1
ATOM 1986 C C . ALA A 1 246 ? -9.316 -0.261 14.447 1.00 92.06 246 ALA A C 1
ATOM 1988 O O . ALA A 1 246 ? -9.221 0.071 15.624 1.00 92.06 246 ALA A O 1
ATOM 1989 N N . THR A 1 247 ? -10.449 -0.098 13.755 1.00 93.06 247 THR A N 1
ATOM 1990 C CA . THR A 1 247 ? -11.653 0.515 14.339 1.00 93.06 247 THR A CA 1
ATOM 1991 C C . THR A 1 247 ? -12.303 -0.331 15.435 1.00 93.06 247 THR A C 1
ATOM 1993 O O . THR A 1 247 ? -12.923 0.233 16.330 1.00 93.06 247 THR A O 1
ATOM 1996 N N . ARG A 1 248 ? -12.136 -1.662 15.415 1.00 93.44 248 ARG A N 1
ATOM 1997 C CA . ARG A 1 248 ? -12.633 -2.564 16.474 1.00 93.44 248 ARG A CA 1
ATOM 1998 C C . ARG A 1 248 ? -11.969 -2.349 17.832 1.00 93.44 248 ARG A C 1
ATOM 2000 O O . ARG A 1 248 ? -12.519 -2.772 18.839 1.00 93.44 248 ARG A O 1
ATOM 2007 N N . LEU A 1 249 ? -10.800 -1.711 17.857 1.00 92.19 249 LEU A N 1
ATOM 2008 C CA . LEU A 1 249 ? -10.081 -1.396 19.091 1.00 92.19 249 LEU A CA 1
ATOM 2009 C C . LEU A 1 249 ? -10.586 -0.110 19.758 1.00 92.19 249 LEU A C 1
ATOM 2011 O O . LEU A 1 249 ? -10.127 0.218 20.844 1.00 92.19 249 LEU A O 1
ATOM 2015 N N . LEU A 1 250 ? -11.459 0.651 19.095 1.00 93.75 250 LEU A N 1
ATOM 2016 C CA . LEU A 1 250 ? -11.858 1.986 19.532 1.00 93.75 250 LEU A CA 1
ATOM 2017 C C . LEU A 1 250 ? -13.157 1.955 20.343 1.00 93.75 250 LEU A C 1
ATOM 2019 O O . LEU A 1 250 ? -13.982 1.060 20.130 1.00 93.75 250 LEU A O 1
ATOM 2023 N N . PRO A 1 251 ? -13.398 2.978 21.184 1.00 95.75 251 PRO A N 1
ATOM 2024 C CA . PRO A 1 251 ? -14.715 3.216 21.761 1.00 95.75 251 PRO A CA 1
ATOM 2025 C C . PRO A 1 251 ? -15.799 3.259 20.676 1.00 95.75 251 PRO A C 1
ATOM 2027 O O . PRO A 1 251 ? -15.581 3.786 19.582 1.00 95.75 251 PRO A O 1
ATOM 2030 N N . GLU A 1 252 ? -16.988 2.730 20.979 1.00 95.25 252 GLU A N 1
ATOM 2031 C CA . GLU A 1 252 ? -18.062 2.526 19.994 1.00 95.25 252 GLU A CA 1
ATOM 2032 C C . GLU A 1 252 ? -18.415 3.803 19.220 1.00 95.25 252 GLU A C 1
ATOM 2034 O O . GLU A 1 252 ? -18.528 3.783 17.993 1.00 95.25 252 GLU A O 1
ATOM 2039 N N . ARG A 1 253 ? -18.499 4.942 19.916 1.00 94.94 253 ARG A N 1
ATOM 2040 C CA . ARG A 1 253 ? -18.736 6.249 19.293 1.00 94.94 253 ARG A CA 1
ATOM 2041 C C . ARG A 1 253 ? -17.698 6.564 1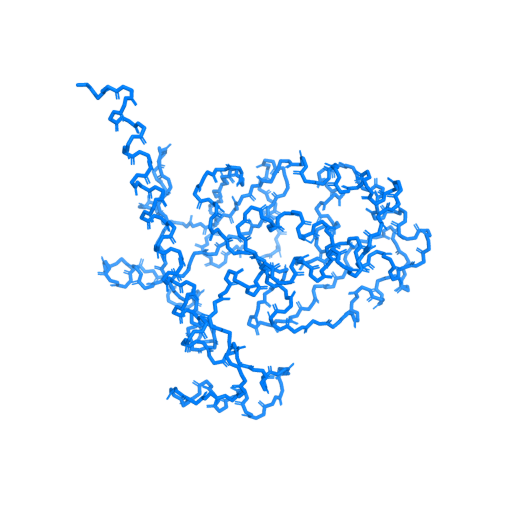8.209 1.00 94.94 253 ARG A C 1
ATOM 2043 O O . ARG A 1 253 ? -18.070 6.934 17.098 1.00 94.94 253 ARG A O 1
ATOM 2050 N N . ASP A 1 254 ? -16.413 6.423 18.522 1.00 94.38 254 ASP A N 1
ATOM 2051 C CA . ASP A 1 254 ? -15.312 6.746 17.606 1.00 94.38 254 ASP A CA 1
ATOM 2052 C C . ASP A 1 254 ? -15.241 5.747 16.446 1.00 94.38 254 ASP A C 1
ATOM 2054 O O . ASP A 1 254 ? -15.022 6.122 15.290 1.00 94.38 254 ASP A O 1
ATOM 2058 N N . ARG A 1 255 ? -15.505 4.468 16.735 1.00 94.31 255 ARG A N 1
ATOM 2059 C CA . ARG A 1 255 ? -15.647 3.412 15.729 1.00 94.31 255 ARG A CA 1
ATOM 2060 C C . ARG A 1 255 ? -16.725 3.766 14.704 1.00 94.31 255 ARG A C 1
ATOM 2062 O O . ARG A 1 255 ? -16.461 3.698 13.502 1.00 94.31 255 ARG A O 1
ATOM 2069 N N . LEU A 1 256 ? -17.908 4.192 15.151 1.00 93.44 256 LEU A N 1
ATOM 2070 C CA . LEU A 1 256 ? -19.013 4.574 14.266 1.00 93.44 256 LEU A CA 1
ATOM 2071 C C . LEU A 1 256 ? -18.701 5.820 13.427 1.00 93.44 256 LEU A C 1
ATOM 2073 O O . LEU A 1 256 ? -19.100 5.869 12.265 1.00 93.44 256 LEU A O 1
ATOM 2077 N N . VAL A 1 257 ? -17.939 6.786 13.952 1.00 91.38 257 VAL A N 1
ATOM 2078 C CA . VAL A 1 257 ? -17.464 7.943 13.166 1.00 91.38 257 VAL A CA 1
ATOM 2079 C C . VAL A 1 257 ? -16.604 7.479 11.985 1.00 91.38 257 VAL A C 1
ATOM 2081 O O . VAL A 1 257 ? -16.827 7.884 10.840 1.00 91.38 257 VAL A O 1
ATOM 2084 N N . LEU A 1 258 ? -15.648 6.579 12.229 1.00 89.81 258 LEU A N 1
ATOM 2085 C CA . LEU A 1 258 ? -14.738 6.096 11.187 1.00 89.81 258 LEU A CA 1
ATOM 2086 C C . LEU A 1 258 ? -15.433 5.187 10.171 1.00 89.81 258 LEU A C 1
ATOM 2088 O O . LEU A 1 258 ? -15.254 5.363 8.962 1.00 89.81 258 LEU A O 1
ATOM 2092 N N . LEU A 1 259 ? -16.267 4.257 10.642 1.00 91.81 259 LEU A N 1
ATOM 2093 C CA . LEU A 1 259 ? -17.073 3.387 9.781 1.00 91.81 259 LEU A CA 1
ATOM 2094 C C . LEU A 1 259 ? -18.199 4.151 9.074 1.00 91.81 259 LEU A C 1
ATOM 2096 O O . LEU A 1 259 ? -18.733 3.669 8.076 1.00 91.81 259 LEU A O 1
ATOM 2100 N N . GLY A 1 260 ? -18.553 5.342 9.559 1.00 87.31 260 GLY A N 1
ATOM 2101 C CA . GLY A 1 260 ? -19.553 6.251 9.004 1.00 87.31 260 GLY A CA 1
ATOM 2102 C C . GLY A 1 260 ? -19.053 7.118 7.850 1.00 87.31 260 GLY A C 1
ATOM 2103 O O . GLY A 1 260 ? -19.867 7.716 7.160 1.00 87.31 260 GLY A O 1
ATOM 2104 N N . CYS A 1 261 ? -17.746 7.149 7.578 1.00 83.44 261 CYS A N 1
ATOM 2105 C CA . CYS A 1 261 ? -17.151 7.962 6.515 1.00 83.44 261 CYS A CA 1
ATOM 2106 C C . CYS A 1 261 ? -17.670 7.557 5.118 1.00 83.44 261 CYS A C 1
ATOM 2108 O O . CYS A 1 261 ? -17.558 6.395 4.708 1.00 83.44 261 CYS A O 1
ATOM 2110 N N . ARG A 1 262 ? -18.242 8.500 4.357 1.00 76.31 262 ARG A N 1
ATOM 2111 C CA . ARG A 1 262 ? -18.843 8.242 3.029 1.00 76.31 262 ARG A CA 1
ATOM 2112 C C . ARG A 1 262 ? -18.221 9.073 1.918 1.00 76.31 262 ARG A C 1
ATOM 2114 O O . ARG A 1 262 ? -18.066 8.555 0.809 1.00 76.31 262 ARG A O 1
ATOM 2121 N N . THR A 1 263 ? -17.848 10.319 2.191 1.00 75.69 263 THR A N 1
ATOM 2122 C CA . THR A 1 263 ? -17.288 11.213 1.170 1.00 75.69 263 THR A CA 1
ATOM 2123 C C . THR A 1 263 ? -15.837 10.852 0.845 1.00 75.69 263 THR A C 1
ATOM 2125 O O . THR A 1 263 ? -15.131 10.254 1.655 1.00 75.69 263 THR A O 1
ATOM 2128 N N . GLU A 1 264 ? -15.347 11.233 -0.340 1.00 74.06 264 GLU A N 1
ATOM 2129 C CA . GLU A 1 264 ? -13.932 11.035 -0.704 1.00 74.06 264 GLU A CA 1
ATOM 2130 C C . GLU A 1 264 ? -12.985 11.707 0.305 1.00 74.06 264 GLU A C 1
ATOM 2132 O O . GLU A 1 264 ? -11.945 11.152 0.663 1.00 74.06 264 GLU A O 1
ATOM 2137 N N . LYS A 1 265 ? -13.378 12.884 0.813 1.00 72.44 265 LYS A N 1
ATOM 2138 C CA . LYS A 1 265 ? -12.628 13.650 1.816 1.00 72.44 265 LYS A CA 1
ATOM 2139 C C . LYS A 1 265 ? -12.554 12.920 3.158 1.00 72.44 265 LYS A C 1
ATOM 2141 O O . LYS A 1 265 ? -11.498 12.924 3.787 1.00 72.44 265 LYS A O 1
ATOM 2146 N N . GLU A 1 266 ? -13.647 12.302 3.590 1.00 72.19 266 GLU A N 1
ATOM 2147 C CA . GLU A 1 266 ? -13.705 11.509 4.822 1.00 72.19 266 GLU A CA 1
ATOM 2148 C C . GLU A 1 266 ? -12.924 10.204 4.676 1.00 72.19 266 GLU A C 1
ATOM 2150 O O . GLU A 1 266 ? -12.027 9.933 5.468 1.00 72.19 266 GLU A O 1
ATOM 2155 N N . LYS A 1 267 ? -13.172 9.444 3.603 1.00 72.00 267 LYS A N 1
ATOM 2156 C CA . LYS A 1 267 ? -12.473 8.179 3.338 1.00 72.00 267 LYS A CA 1
ATOM 2157 C C . LYS A 1 267 ? -10.963 8.362 3.217 1.00 72.00 267 LYS A C 1
ATOM 2159 O O . LYS A 1 267 ? -10.220 7.494 3.657 1.00 72.00 267 LYS A O 1
ATOM 2164 N N . LYS A 1 268 ? -10.495 9.498 2.683 1.00 67.62 268 LYS A N 1
ATOM 2165 C CA . LYS A 1 268 ? -9.073 9.879 2.707 1.00 67.62 268 LYS A CA 1
ATOM 2166 C C . LYS A 1 268 ? -8.525 9.917 4.133 1.00 67.62 268 LYS A C 1
ATOM 2168 O O . LYS A 1 268 ? -7.464 9.360 4.395 1.00 67.62 268 LYS A O 1
ATOM 2173 N N . ARG A 1 269 ? -9.221 10.607 5.040 1.00 65.50 269 ARG A N 1
ATOM 2174 C CA . ARG A 1 269 ? -8.793 10.757 6.438 1.00 65.50 269 ARG A CA 1
ATOM 2175 C C . ARG A 1 269 ? -8.733 9.398 7.131 1.00 65.50 269 ARG A C 1
ATOM 2177 O O . ARG A 1 269 ? -7.773 9.135 7.840 1.00 65.50 269 ARG A O 1
ATOM 2184 N N . THR A 1 270 ? -9.693 8.520 6.850 1.00 60.44 270 THR A N 1
ATOM 2185 C CA . THR A 1 270 ? -9.712 7.150 7.378 1.00 60.44 270 THR A CA 1
ATOM 2186 C C . THR A 1 270 ? -8.628 6.268 6.752 1.00 60.44 270 THR A C 1
ATOM 2188 O O . THR A 1 270 ? -8.010 5.476 7.452 1.00 60.44 270 THR A O 1
ATOM 2191 N N . ALA A 1 271 ? -8.327 6.425 5.460 1.00 58.50 271 ALA A N 1
ATOM 2192 C CA . ALA A 1 271 ? -7.226 5.717 4.805 1.00 58.50 271 ALA A CA 1
ATOM 2193 C C . ALA A 1 271 ? -5.848 6.159 5.335 1.00 58.50 271 ALA A C 1
ATOM 2195 O O . ALA A 1 271 ? -4.929 5.351 5.393 1.00 58.50 271 ALA A O 1
ATOM 2196 N N . ALA A 1 272 ? -5.713 7.406 5.801 1.00 55.72 272 ALA A N 1
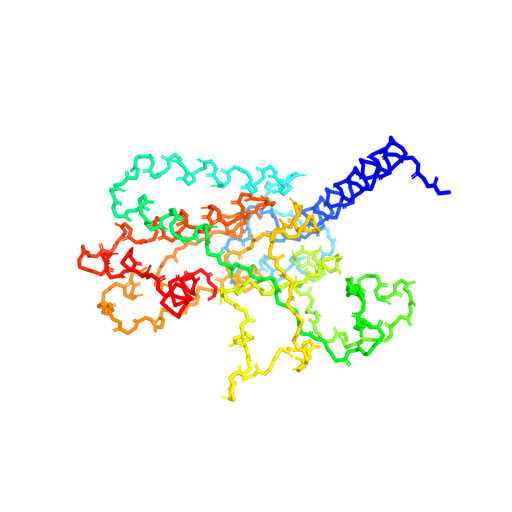ATOM 2197 C CA . ALA A 1 272 ? -4.514 7.896 6.489 1.00 55.72 272 ALA A CA 1
ATOM 2198 C C . ALA A 1 272 ? -4.276 7.241 7.867 1.00 55.72 272 ALA A C 1
ATOM 2200 O O . ALA A 1 272 ? -3.238 7.450 8.478 1.00 55.72 272 ALA A O 1
ATOM 2201 N N . LEU A 1 273 ? -5.197 6.402 8.363 1.00 53.41 273 LEU A N 1
ATOM 2202 C CA . LEU A 1 273 ? -4.904 5.491 9.482 1.00 53.41 273 LEU A CA 1
ATOM 2203 C C . LEU A 1 273 ? -3.944 4.364 9.089 1.00 53.41 273 LEU A C 1
ATOM 2205 O O . LEU A 1 273 ? -3.498 3.614 9.966 1.00 53.41 273 LEU A O 1
ATOM 2209 N N . SER A 1 274 ? -3.698 4.223 7.788 1.00 48.53 274 SER A N 1
ATOM 2210 C CA . SER A 1 274 ? -2.758 3.296 7.186 1.00 48.53 274 SER A CA 1
ATOM 2211 C C . SER A 1 274 ? -1.561 4.008 6.549 1.00 48.53 274 SER A C 1
ATOM 2213 O O . SER A 1 274 ? -0.493 3.431 6.662 1.00 48.53 274 SER A O 1
ATOM 2215 N N . PHE A 1 275 ? -1.714 5.219 5.978 1.00 37.59 275 PHE A N 1
ATOM 2216 C CA . PHE A 1 275 ? -0.690 5.962 5.203 1.00 37.59 275 PHE A CA 1
ATOM 2217 C C . PHE A 1 275 ? -0.020 7.139 5.906 1.00 37.59 275 PHE A C 1
ATOM 2219 O O . PHE A 1 275 ? -0.755 7.966 6.496 1.00 37.59 275 PHE A O 1
#

Sequence (275 aa):
MFTSRERSLGKLVVERFRKRRAERINNLMVKEGAYWYDNFITRTSLLEGLSLLIPGLKFGEDVNDFRDLGNSNYRALLRALDKLDDHELQFFKTFINSHFYVCHATNNPAIATKKDMVLFSRRKLIEQDIKFNTYNTAYVDIAGLANDDNVFFSLEIGARPQKTIPGAGGSRFGNTYYKVAYTDPSFDFSSLYLFDQALMDIPQCKISDISEEAKAILNSRKYTRKSICFYGRKSLPALALSIISATRLLPERDRLVLLGCRTEKEKKRTAALSF

Radius of gyration: 19.83 Å; chains: 1; bounding box: 51×42×63 Å

Secondary structure (DSSP, 8-state):
---HHHHHHHHHHHHHHHHHHHHHHHHHHHHH-GGGSTT---TT-HHHHHHHHSTT---S---S-HHHHHHHHHHHHHHHH-S--HHHHHHHHHHHTS-EEEEEE---TTTB-SS-B----HHHHHHTT----GGGS-HIIIIIS--TTS---EEEESSS-SS--TTS--BTTBS-EEEEETTSGGGTT-EEESS-TTT-PPPPP--TTS-HHHHHHHHS----TTTTEEEGGGHHHHHHHHHHHHHTTS-HHHHHHHHT--SHHHHHHHHTTT-